Protein AF-A0A421DD77-F1 (afdb_monomer_lite)

Sequence (362 aa):
MPMIPAGIIKQMPHNWQDGGSWVKFNYTTAFLKLYISAPWVRVSDSSGKPLTTGQWELTKEYQSKKNQLVAAKATMEQYLNDLLEQQTEIHAKMVEWRSARRLWESEVAIAQGAQEPDRIREWAAQANLSDEDGGTDTYNHSKTFSPDNSPVYLPPWVGEIPLPLYMPAKIKAIQEAISQISKEIDNQNRASTPVKRPMKLRYADDDDRYISPTIPRPTDRELLMTWILERYNAWSSKAPTRRDDPFQFYNLPENADGFFEKDHWPDRVRGIVGQLRIPHNTNEFPWGIPASALNHALSDCPGYSNNTIYEEEANTLLGNLEDFWFAQKNHDALDWKRLYSWPISADMKKQLRTLMTKLGAT

Secondary structure (DSSP, 8-state):
--EEEEEEES-PPPEEETTTEEE--S-EEEEEEE-SSTT-EEEE-TT--B--TTSEEE-GGGSSHHHHHHHHHHHHHHHHHHHHHHHHHHHHHHHHHHHHHHHHHHHHHHHTT-S-HHHHHHHHHHHHHHHHTT-S-TT---SPPPTT----PPPGGGSS----TTHHHHHHHHHHHHHHHHHHHHHHHHTTS-------PPPP----------PPPPS-HHHHHHHHHHHHHHHBSSPPPTTS-HHHHHT--SSTGGGG-TTS--GGGSS--S-BSS---TTT-TTHHHHHHHHHHHHTSTT--TTTTTSHHHHHHHHHHHHHHHT-S-STT--TT-GGGS---HHHHHHHHHHHHHTT--

Organism: NCBI:txid1245748

Structure (mmCIF, N/CA/C/O backbone):
data_AF-A0A421DD77-F1
#
_entry.id   AF-A0A421DD77-F1
#
loop_
_atom_site.group_PDB
_atom_site.id
_atom_site.type_symbol
_atom_site.label_atom_id
_atom_site.label_alt_id
_atom_site.label_comp_id
_atom_site.label_asym_id
_atom_site.label_entity_id
_atom_site.label_seq_id
_atom_site.pdbx_PDB_ins_code
_atom_site.Cartn_x
_atom_site.Cartn_y
_atom_site.Cartn_z
_atom_site.occupancy
_atom_site.B_iso_or_equiv
_atom_site.auth_seq_id
_atom_site.auth_comp_id
_atom_site.auth_asym_id
_atom_site.auth_atom_id
_atom_site.pdbx_PDB_model_num
ATOM 1 N N . MET A 1 1 ? 8.862 -15.856 0.415 1.00 71.19 1 MET A N 1
ATOM 2 C CA . MET A 1 1 ? 9.261 -14.994 1.544 1.00 71.19 1 MET A CA 1
ATOM 3 C C . MET A 1 1 ? 9.749 -15.891 2.666 1.00 71.19 1 MET A C 1
ATOM 5 O O . MET A 1 1 ? 9.121 -16.930 2.859 1.00 71.19 1 MET A O 1
ATOM 9 N N . PRO A 1 2 ? 10.850 -15.536 3.341 1.00 80.81 2 PRO A N 1
ATOM 10 C CA . PRO A 1 2 ? 11.397 -16.322 4.444 1.00 80.81 2 PRO A CA 1
ATOM 11 C C . PRO A 1 2 ? 10.402 -16.468 5.607 1.00 80.81 2 PRO A C 1
ATOM 13 O O . PRO A 1 2 ? 9.476 -15.666 5.764 1.00 80.81 2 PRO A O 1
ATOM 16 N N . MET A 1 3 ? 10.586 -17.525 6.397 1.00 87.81 3 MET A N 1
ATOM 17 C CA . MET A 1 3 ? 9.805 -17.818 7.600 1.00 87.81 3 MET A CA 1
ATOM 18 C C . MET A 1 3 ? 10.741 -17.874 8.803 1.00 87.81 3 MET A C 1
ATOM 20 O O . MET A 1 3 ? 11.793 -18.504 8.730 1.00 87.81 3 MET A O 1
ATOM 24 N N . ILE A 1 4 ? 10.353 -17.231 9.903 1.00 91.56 4 ILE A N 1
ATOM 25 C CA . ILE A 1 4 ? 11.177 -17.142 11.115 1.00 91.56 4 ILE A CA 1
ATOM 26 C C . ILE A 1 4 ? 10.619 -18.117 12.157 1.00 91.56 4 ILE A C 1
ATOM 28 O O . ILE A 1 4 ? 9.452 -17.972 12.527 1.00 91.56 4 ILE A O 1
ATOM 32 N N . PRO A 1 5 ? 11.391 -19.097 12.654 1.00 92.06 5 PRO A N 1
ATOM 33 C CA . PRO A 1 5 ? 10.983 -19.911 13.796 1.00 92.06 5 PRO A CA 1
ATOM 34 C C . PRO A 1 5 ? 10.754 -19.014 15.016 1.00 92.06 5 PRO A C 1
ATOM 36 O O . PRO A 1 5 ? 11.655 -18.282 15.416 1.00 92.06 5 PRO A O 1
ATOM 39 N N . ALA A 1 6 ? 9.556 -19.042 15.598 1.00 91.38 6 ALA A N 1
ATOM 40 C CA . ALA A 1 6 ? 9.181 -18.042 16.601 1.00 91.38 6 ALA A CA 1
ATOM 41 C C . ALA A 1 6 ? 8.394 -18.585 17.794 1.00 91.38 6 ALA A C 1
ATOM 43 O O . ALA A 1 6 ? 8.123 -17.848 18.744 1.00 91.38 6 ALA A O 1
ATOM 44 N N . GLY A 1 7 ? 8.010 -19.858 17.771 1.00 90.94 7 GLY A N 1
ATOM 45 C CA . GLY A 1 7 ? 7.187 -20.418 18.827 1.00 90.94 7 GLY A CA 1
ATOM 46 C C . GLY A 1 7 ? 6.872 -21.889 18.654 1.00 90.94 7 GLY A C 1
ATOM 47 O O . GLY A 1 7 ? 7.511 -22.596 17.875 1.00 90.94 7 GLY A O 1
ATOM 48 N N . ILE A 1 8 ? 5.844 -22.324 19.370 1.00 90.69 8 ILE A N 1
ATOM 49 C CA . ILE A 1 8 ? 5.326 -23.687 19.359 1.00 90.69 8 ILE A CA 1
ATOM 50 C C . ILE A 1 8 ? 3.831 -23.709 19.031 1.00 90.69 8 ILE A C 1
ATOM 52 O O . ILE A 1 8 ? 3.101 -22.784 19.372 1.00 90.69 8 ILE A O 1
ATOM 56 N N . ILE A 1 9 ? 3.359 -24.783 18.404 1.00 87.88 9 ILE A N 1
ATOM 57 C CA . ILE A 1 9 ? 1.936 -25.081 18.198 1.00 87.88 9 ILE A CA 1
ATOM 58 C C . ILE A 1 9 ? 1.451 -25.960 19.358 1.00 87.88 9 ILE A C 1
ATOM 60 O O . ILE A 1 9 ? 2.037 -27.009 19.620 1.00 87.88 9 ILE A O 1
ATOM 64 N N . LYS A 1 10 ? 0.389 -25.536 20.053 1.00 82.00 10 LYS A N 1
ATOM 65 C CA . LYS A 1 10 ? -0.140 -26.154 21.285 1.00 82.00 10 LYS A CA 1
ATOM 66 C C . LYS A 1 10 ? -1.043 -27.364 21.049 1.00 82.00 10 LYS A C 1
ATOM 68 O O . LYS A 1 10 ? -1.202 -28.191 21.941 1.00 82.00 10 LYS A O 1
ATOM 73 N N . GLN A 1 11 ? -1.695 -27.444 19.890 1.00 70.38 11 GLN A N 1
ATOM 74 C CA . GLN A 1 11 ? -2.687 -28.482 19.600 1.00 70.38 11 GLN A CA 1
ATOM 75 C C . GLN A 1 11 ? -2.438 -29.094 18.227 1.00 70.38 11 GLN A C 1
ATOM 77 O O . GLN A 1 11 ? -2.927 -28.601 17.213 1.00 70.38 11 GLN A O 1
ATOM 82 N N . MET A 1 12 ? -1.672 -30.183 18.212 1.00 69.31 12 MET A N 1
ATOM 83 C CA . MET A 1 12 ? -1.486 -31.000 17.019 1.00 69.31 12 MET A CA 1
ATOM 84 C C . MET A 1 12 ? -2.563 -32.085 16.915 1.00 69.31 12 MET A C 1
ATOM 86 O O . MET A 1 12 ? -2.853 -32.743 17.925 1.00 69.31 12 MET A O 1
ATOM 90 N N . PRO A 1 13 ? -3.148 -32.297 15.720 1.00 66.12 13 PRO A N 1
ATOM 91 C CA . PRO A 1 13 ? -3.963 -33.473 15.462 1.00 66.12 13 PRO A CA 1
ATOM 92 C C . PRO A 1 13 ? -3.110 -34.744 15.575 1.00 66.12 13 PRO A C 1
ATOM 94 O O . PRO A 1 13 ? -1.882 -34.711 15.475 1.00 66.12 13 PRO A O 1
ATOM 97 N N . HIS A 1 14 ? -3.773 -35.874 15.813 1.00 69.12 14 HIS A N 1
ATOM 98 C CA . HIS A 1 14 ? -3.110 -37.172 15.764 1.00 69.12 14 HIS A CA 1
ATOM 99 C C . HIS A 1 14 ? -2.696 -37.439 14.318 1.00 69.12 14 HIS A C 1
ATOM 101 O O . HIS A 1 14 ? -3.506 -37.269 13.409 1.00 69.12 14 HIS A O 1
ATOM 107 N N . ASN A 1 15 ? -1.450 -37.854 14.115 1.00 69.31 15 ASN A N 1
ATOM 108 C CA . ASN A 1 15 ? -0.946 -38.257 12.811 1.00 69.31 15 ASN A CA 1
ATOM 109 C C . ASN A 1 15 ? -0.808 -39.777 12.783 1.00 69.31 15 ASN A C 1
ATOM 111 O O . ASN A 1 15 ? -0.343 -40.385 13.750 1.00 69.31 15 ASN A O 1
ATOM 115 N N . TRP A 1 16 ? -1.239 -40.385 11.683 1.00 66.62 16 TRP A N 1
ATOM 116 C CA . TRP A 1 16 ? -1.066 -41.813 11.458 1.00 66.62 16 TRP A CA 1
ATOM 117 C C . TRP A 1 16 ? 0.377 -42.069 11.030 1.00 66.62 16 TRP A C 1
ATOM 119 O O . TRP A 1 16 ? 0.856 -41.446 10.084 1.00 66.62 16 TRP A O 1
ATOM 129 N N . GLN A 1 17 ? 1.078 -42.945 11.744 1.00 76.94 17 GLN A N 1
ATOM 130 C CA . GLN A 1 17 ? 2.420 -43.376 11.370 1.00 76.94 17 GLN A CA 1
ATOM 131 C C . GLN A 1 17 ? 2.338 -44.738 10.669 1.00 76.94 17 GLN A C 1
ATOM 133 O O . GLN A 1 17 ? 1.535 -45.585 11.063 1.00 76.94 17 GLN A O 1
ATOM 138 N N . ASP A 1 18 ? 3.217 -44.986 9.692 1.00 65.81 18 ASP A N 1
ATOM 139 C CA . ASP A 1 18 ? 3.276 -46.230 8.893 1.00 65.81 18 ASP A CA 1
ATOM 140 C C . ASP A 1 18 ? 3.499 -47.527 9.711 1.00 65.81 18 ASP A C 1
ATOM 142 O O . ASP A 1 18 ? 3.498 -48.623 9.161 1.00 65.81 18 ASP A O 1
ATOM 146 N N . GLY A 1 19 ? 3.634 -47.431 11.038 1.00 72.31 19 GLY A N 1
ATOM 147 C CA . GLY A 1 19 ? 3.648 -48.556 11.978 1.00 72.31 19 GLY A CA 1
ATOM 148 C C . GLY A 1 19 ? 2.283 -48.936 12.571 1.00 72.31 19 GLY A C 1
ATOM 149 O O . GLY A 1 19 ? 2.239 -49.755 13.485 1.00 72.31 19 GLY A O 1
ATOM 150 N N . GLY A 1 20 ? 1.176 -48.343 12.107 1.00 77.69 20 GLY A N 1
ATOM 151 C CA . GLY A 1 20 ? -0.179 -48.687 12.560 1.00 77.69 20 GLY A CA 1
ATOM 152 C C . GLY A 1 20 ? -0.609 -48.032 13.878 1.00 77.69 20 GLY A C 1
ATOM 153 O O . GLY A 1 20 ? -1.536 -48.510 14.532 1.00 77.69 20 GLY A O 1
ATOM 154 N N . SER A 1 21 ? 0.061 -46.955 14.288 1.00 75.00 21 SER A N 1
ATOM 155 C CA . SER A 1 21 ? -0.246 -46.217 15.513 1.00 75.00 21 SER A CA 1
ATOM 156 C C . SER A 1 21 ? -0.533 -44.743 15.229 1.00 75.00 21 SER A C 1
ATOM 158 O O . SER A 1 21 ? 0.030 -44.122 14.323 1.00 75.00 21 SER A O 1
ATOM 160 N N . TRP A 1 22 ? -1.432 -44.170 16.031 1.00 70.31 22 TRP A N 1
ATOM 161 C CA . TRP A 1 22 ? -1.660 -42.731 16.068 1.00 70.31 22 TRP A CA 1
ATOM 162 C C . TRP A 1 22 ? -0.627 -42.086 16.987 1.00 70.31 22 TRP A C 1
ATOM 164 O O . TRP A 1 22 ? -0.623 -42.335 18.193 1.00 70.31 22 TRP A O 1
ATOM 174 N N . VAL A 1 23 ? 0.222 -41.227 16.430 1.00 70.44 23 VAL A N 1
ATOM 175 C CA . VAL A 1 23 ? 1.203 -40.455 17.194 1.00 70.44 23 VAL A CA 1
ATOM 176 C C . VAL A 1 23 ? 0.727 -39.015 17.303 1.00 70.44 23 VAL A C 1
ATOM 178 O O . VAL A 1 23 ? 0.344 -38.383 16.317 1.00 70.44 23 VAL A O 1
ATOM 181 N N . LYS A 1 24 ? 0.757 -38.475 18.522 1.00 68.50 24 LYS A N 1
ATOM 182 C CA . LYS A 1 24 ? 0.502 -37.061 18.784 1.00 68.50 24 LYS A CA 1
ATOM 183 C C . LYS A 1 24 ? 1.822 -36.383 19.121 1.00 68.50 24 LYS A C 1
ATOM 185 O O . LYS A 1 24 ? 2.423 -36.674 20.152 1.00 68.50 24 LYS A O 1
ATOM 190 N N . PHE A 1 25 ? 2.272 -35.471 18.266 1.00 68.31 25 PHE A N 1
ATOM 191 C CA . PHE A 1 25 ? 3.390 -34.601 18.616 1.00 68.31 25 PHE A CA 1
ATOM 192 C C . PHE A 1 25 ? 2.941 -33.649 19.723 1.00 68.31 25 PHE A C 1
ATOM 194 O O . PHE A 1 25 ? 1.913 -32.987 19.586 1.00 68.31 25 PHE A O 1
ATOM 201 N N . ASN A 1 26 ? 3.703 -33.581 20.817 1.00 64.31 26 ASN A N 1
ATOM 202 C CA . ASN A 1 26 ? 3.377 -32.671 21.915 1.00 64.31 26 ASN A CA 1
ATOM 203 C C . ASN A 1 26 ? 3.425 -31.211 21.448 1.00 64.31 26 ASN A C 1
ATOM 205 O O . ASN A 1 26 ? 2.546 -30.438 21.812 1.00 64.31 26 ASN A O 1
ATOM 209 N N . TYR A 1 27 ? 4.400 -30.866 20.598 1.00 75.00 27 TYR A N 1
ATOM 210 C CA . TYR A 1 27 ? 4.582 -29.530 20.034 1.00 75.00 27 TYR A CA 1
ATOM 211 C C . TYR A 1 27 ? 5.245 -29.620 18.650 1.00 75.00 27 TYR A C 1
ATOM 213 O O . TYR A 1 27 ? 6.022 -30.538 18.393 1.00 75.00 27 TYR A O 1
ATOM 221 N N . THR A 1 28 ? 4.984 -28.648 17.775 1.00 85.25 28 THR A N 1
ATOM 222 C CA . THR A 1 28 ? 5.837 -28.360 16.603 1.00 85.25 28 THR A CA 1
ATOM 223 C C . THR A 1 28 ? 6.181 -26.879 16.565 1.00 85.25 28 THR A C 1
ATOM 225 O O . THR A 1 28 ? 5.542 -26.091 17.258 1.00 85.25 28 THR A O 1
ATOM 228 N N . THR A 1 29 ? 7.131 -26.492 15.722 1.00 87.75 29 THR A N 1
ATOM 229 C CA . THR A 1 29 ? 7.526 -25.098 15.517 1.00 87.75 29 THR A CA 1
ATOM 230 C C . THR A 1 29 ? 6.417 -24.265 14.864 1.00 87.75 29 THR A C 1
ATOM 232 O O . THR A 1 29 ? 5.927 -24.588 13.782 1.00 87.75 29 THR A O 1
ATOM 235 N N . ALA A 1 30 ? 6.055 -23.153 15.500 1.00 90.62 30 ALA A N 1
ATOM 236 C CA . ALA A 1 30 ? 5.288 -22.078 14.881 1.00 90.62 30 ALA A CA 1
ATOM 237 C C . ALA A 1 30 ? 6.248 -21.063 14.243 1.00 90.62 30 ALA A C 1
ATOM 239 O O . ALA A 1 30 ? 7.286 -20.721 14.819 1.00 90.62 30 ALA A O 1
ATOM 240 N N . PHE A 1 31 ? 5.884 -20.560 13.068 1.00 93.31 31 PHE A N 1
ATOM 241 C CA . PHE A 1 31 ? 6.703 -19.645 12.283 1.00 93.31 31 PHE A CA 1
ATOM 242 C C . PHE A 1 31 ? 6.029 -18.284 12.133 1.00 93.31 31 PHE A C 1
ATOM 244 O O . PHE A 1 31 ? 4.810 -18.197 12.018 1.00 93.31 31 PHE A O 1
ATOM 251 N N . LEU A 1 32 ? 6.817 -17.215 12.064 1.00 92.81 32 LEU A N 1
ATOM 252 C CA . LEU A 1 32 ? 6.378 -15.926 11.539 1.00 92.81 32 LEU A CA 1
ATOM 253 C C . LEU A 1 32 ? 6.574 -15.934 10.026 1.00 92.81 32 LEU A C 1
ATOM 255 O O . LEU A 1 32 ? 7.702 -15.906 9.531 1.00 92.81 32 LEU A O 1
ATOM 259 N N . LYS A 1 33 ? 5.467 -15.966 9.291 1.00 91.69 33 LYS A N 1
ATOM 260 C CA . LYS A 1 33 ? 5.458 -15.824 7.839 1.00 91.69 33 LYS A CA 1
ATOM 261 C C . LYS A 1 33 ? 5.365 -14.356 7.458 1.00 91.69 33 LYS A C 1
ATOM 263 O O . LYS A 1 33 ? 4.481 -13.639 7.932 1.00 91.69 33 LYS A O 1
ATOM 268 N N . LEU A 1 34 ? 6.278 -13.945 6.585 1.00 91.31 34 LEU A N 1
ATOM 269 C CA . LEU A 1 34 ? 6.461 -12.563 6.158 1.00 91.31 34 LEU A CA 1
ATOM 270 C C . LEU A 1 34 ? 5.665 -12.252 4.886 1.00 91.31 34 LEU A C 1
ATOM 272 O O . LEU A 1 34 ? 5.622 -13.060 3.954 1.00 91.31 34 LEU A O 1
ATOM 276 N N . TYR A 1 35 ? 5.071 -11.062 4.840 1.00 87.44 35 TYR A N 1
ATOM 277 C CA . TYR A 1 35 ? 4.262 -10.553 3.731 1.00 87.44 35 TYR A CA 1
ATOM 278 C C . TYR A 1 35 ? 4.714 -9.148 3.336 1.00 87.44 35 TYR A C 1
ATOM 280 O O . TYR A 1 35 ? 5.123 -8.360 4.180 1.00 87.44 35 TYR A O 1
ATOM 288 N N . ILE A 1 36 ? 4.609 -8.827 2.046 1.00 83.94 36 ILE A N 1
ATOM 289 C CA . ILE A 1 36 ? 4.985 -7.511 1.499 1.00 83.94 36 ILE A CA 1
ATOM 290 C C . ILE A 1 36 ? 3.957 -6.433 1.893 1.00 83.94 36 ILE A C 1
ATOM 292 O O . ILE A 1 36 ? 4.292 -5.261 2.018 1.00 83.94 36 ILE A O 1
ATOM 296 N N . SER A 1 37 ? 2.711 -6.830 2.153 1.00 83.69 37 SER A N 1
ATOM 297 C CA . SER A 1 37 ? 1.637 -5.954 2.621 1.00 83.69 37 SER A CA 1
ATOM 298 C C . SER A 1 37 ? 1.289 -6.217 4.087 1.00 83.69 37 SER A C 1
ATOM 300 O O . SER A 1 37 ? 1.571 -7.292 4.629 1.00 83.69 37 SER A O 1
ATOM 302 N N . ALA A 1 38 ? 0.607 -5.255 4.717 1.00 78.75 38 ALA A N 1
ATOM 303 C CA . ALA A 1 38 ? -0.003 -5.439 6.032 1.00 78.75 38 ALA A CA 1
ATOM 304 C C . ALA A 1 38 ? -0.843 -6.740 6.066 1.00 78.75 38 ALA A C 1
ATOM 306 O O . ALA A 1 38 ? -1.504 -7.059 5.073 1.00 78.75 38 ALA A O 1
ATOM 307 N N . PRO A 1 39 ? -0.796 -7.529 7.159 1.00 84.44 39 PRO A N 1
ATOM 308 C CA . PRO A 1 39 ? -0.200 -7.231 8.471 1.00 84.44 39 PRO A CA 1
ATOM 309 C C . PRO A 1 39 ? 1.319 -7.496 8.590 1.00 84.44 39 PRO A C 1
ATOM 311 O O . PRO A 1 39 ? 1.826 -7.548 9.719 1.00 84.44 39 PRO A O 1
ATOM 314 N N . TRP A 1 40 ? 2.022 -7.691 7.460 1.00 87.19 40 TRP A N 1
ATOM 315 C CA . TRP A 1 40 ? 3.460 -7.987 7.257 1.00 87.19 40 TRP A CA 1
ATOM 316 C C . TRP A 1 40 ? 3.988 -9.267 7.896 1.00 87.19 40 TRP A C 1
ATOM 318 O O . TRP A 1 40 ? 4.949 -9.857 7.412 1.00 87.19 40 TRP A O 1
ATOM 328 N N . VAL A 1 41 ? 3.345 -9.721 8.965 1.00 91.19 41 VAL A N 1
ATOM 329 C CA . VAL A 1 41 ? 3.704 -10.901 9.733 1.00 91.19 41 VAL A CA 1
ATOM 330 C C . VAL A 1 41 ? 2.435 -11.614 10.158 1.00 91.19 41 VAL A C 1
ATOM 332 O O . VAL A 1 41 ? 1.522 -10.989 10.709 1.00 91.19 41 VAL A O 1
ATOM 335 N N . ARG A 1 42 ? 2.394 -12.928 9.951 1.00 91.12 42 ARG A N 1
ATOM 336 C CA . ARG A 1 42 ? 1.347 -13.803 10.485 1.00 91.12 42 ARG A CA 1
ATOM 337 C C . ARG A 1 42 ? 1.971 -15.080 11.032 1.00 91.12 42 ARG A C 1
ATOM 339 O O . ARG A 1 42 ? 2.897 -15.608 10.423 1.00 91.12 42 ARG A O 1
ATOM 346 N N . VAL A 1 43 ? 1.453 -15.581 12.151 1.00 91.06 43 VAL A N 1
ATOM 347 C CA . VAL A 1 43 ? 1.889 -16.871 12.698 1.00 91.06 43 VAL A CA 1
ATOM 348 C C . VAL A 1 43 ? 1.311 -18.002 11.844 1.00 91.06 43 VAL A C 1
ATOM 350 O O . VAL A 1 43 ? 0.112 -18.015 11.550 1.00 91.06 43 VAL A O 1
ATOM 353 N N . SER A 1 44 ? 2.159 -18.931 11.418 1.00 91.06 44 SER A N 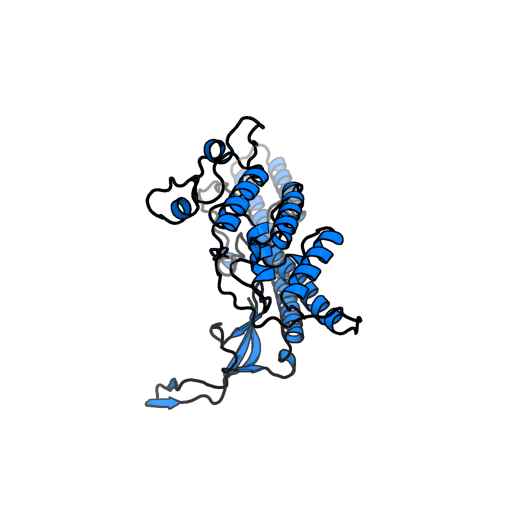1
ATOM 354 C CA . SER A 1 44 ? 1.798 -20.066 10.572 1.00 91.06 44 SER A CA 1
ATOM 355 C C . SER A 1 44 ? 2.507 -21.349 10.992 1.00 91.06 44 SER A C 1
ATOM 357 O O . SER A 1 44 ? 3.478 -21.324 11.748 1.00 91.06 44 SER A O 1
ATOM 359 N N . ASP A 1 45 ? 2.036 -22.477 10.471 1.00 88.25 45 ASP A N 1
ATOM 360 C CA . ASP A 1 45 ? 2.774 -23.740 10.521 1.00 88.25 45 ASP A CA 1
ATOM 361 C C . ASP A 1 45 ? 3.902 -23.793 9.469 1.00 88.25 45 ASP A C 1
ATOM 363 O O . ASP A 1 45 ? 4.141 -22.828 8.733 1.00 88.25 45 ASP A O 1
ATOM 367 N N . SER A 1 46 ? 4.593 -24.934 9.395 1.00 85.94 46 SER A N 1
ATOM 368 C CA . SER A 1 46 ? 5.666 -25.200 8.427 1.00 85.94 46 SER A CA 1
ATOM 369 C C . SER A 1 46 ? 5.201 -25.219 6.967 1.00 85.94 46 SER A C 1
ATOM 371 O O . SER A 1 46 ? 6.013 -24.991 6.073 1.00 85.94 46 SER A O 1
ATOM 373 N N . SER A 1 47 ? 3.908 -25.443 6.707 1.00 82.94 47 SER A N 1
ATOM 374 C CA . SER A 1 47 ? 3.316 -25.344 5.365 1.00 82.94 47 SER A CA 1
ATOM 375 C C . SER A 1 47 ? 2.985 -23.897 4.975 1.00 82.94 47 SER A C 1
ATOM 377 O O . SER A 1 47 ? 2.636 -23.601 3.831 1.00 82.94 47 SER A O 1
ATOM 379 N N . GLY A 1 48 ? 3.098 -22.964 5.925 1.00 80.69 48 GLY A N 1
ATOM 380 C CA . GLY A 1 48 ? 2.740 -21.566 5.746 1.00 80.69 48 GLY A CA 1
ATOM 381 C C . GLY A 1 48 ? 1.237 -21.300 5.861 1.00 80.69 48 GLY A C 1
ATOM 382 O O . GLY A 1 48 ? 0.796 -20.218 5.446 1.00 80.69 48 GLY A O 1
ATOM 383 N N . LYS A 1 49 ? 0.461 -22.247 6.410 1.00 85.31 49 LYS A N 1
ATOM 384 C CA . LYS A 1 49 ? -0.964 -22.078 6.712 1.00 85.31 49 LYS A CA 1
ATOM 385 C C . LYS A 1 49 ? -1.123 -21.275 8.009 1.00 85.31 49 LYS A C 1
ATOM 387 O O . LYS A 1 49 ? -0.438 -21.564 8.990 1.00 85.31 49 LYS A O 1
ATOM 392 N N . PRO A 1 50 ? -1.989 -20.247 8.035 1.00 87.38 50 PRO A N 1
ATOM 393 C CA . PRO A 1 50 ? -2.140 -19.393 9.206 1.00 87.38 50 PRO A CA 1
ATOM 394 C C . PRO A 1 50 ? -2.748 -20.151 10.390 1.00 87.38 50 PRO A C 1
ATOM 396 O O . PRO A 1 50 ? -3.667 -20.949 10.210 1.00 87.38 50 PRO A O 1
ATOM 399 N N . LEU A 1 51 ? -2.256 -19.857 11.594 1.00 85.38 51 LEU A N 1
ATOM 400 C CA . LEU A 1 51 ? -2.736 -20.450 12.842 1.00 85.38 51 LEU A CA 1
ATOM 401 C C . LEU A 1 51 ? -3.582 -19.447 13.636 1.00 85.38 51 LEU A C 1
ATOM 403 O O . LEU A 1 51 ? -3.268 -18.256 13.682 1.00 85.38 51 LEU A O 1
ATOM 407 N N . THR A 1 52 ? -4.636 -19.925 14.297 1.00 85.19 52 THR A N 1
ATOM 408 C CA . THR A 1 52 ? -5.506 -19.083 15.138 1.00 85.19 52 THR A CA 1
ATOM 409 C C . THR A 1 52 ? -4.895 -18.845 16.523 1.00 85.19 52 THR A C 1
ATOM 411 O O . THR A 1 52 ? -4.058 -19.617 16.985 1.00 85.19 52 THR A O 1
ATOM 414 N N . THR A 1 53 ? -5.305 -17.775 17.210 1.00 77.69 53 THR A N 1
ATOM 415 C CA . THR A 1 53 ? -4.669 -17.236 18.435 1.00 77.69 53 THR A CA 1
ATOM 416 C C . THR A 1 53 ? -4.604 -18.216 19.623 1.00 77.69 53 THR A C 1
ATOM 418 O O . THR A 1 53 ? -3.823 -18.008 20.544 1.00 77.69 53 THR A O 1
ATOM 421 N N . GLY A 1 54 ? -5.376 -19.309 19.608 1.00 80.69 54 GLY A N 1
ATOM 422 C CA . GLY A 1 54 ? -5.321 -20.372 20.624 1.00 80.69 54 GLY A CA 1
ATOM 423 C C . GLY A 1 54 ? -4.421 -21.564 20.270 1.00 80.69 54 GLY A C 1
ATOM 424 O O . GLY A 1 54 ? -4.175 -22.424 21.114 1.00 80.69 54 GLY A O 1
ATOM 425 N N . GLN A 1 55 ? -3.934 -21.641 19.030 1.00 83.31 55 GLN A N 1
ATOM 426 C CA . GLN A 1 55 ? -3.199 -22.799 18.519 1.00 83.31 55 GLN A CA 1
ATOM 427 C C . GLN A 1 55 ? -1.691 -22.707 18.740 1.00 83.31 55 GLN A C 1
ATOM 429 O O . GLN A 1 55 ? -1.007 -23.703 18.526 1.00 83.31 55 GLN A O 1
ATOM 434 N N . TRP A 1 56 ? -1.155 -21.564 19.169 1.00 89.38 56 TRP A N 1
ATOM 435 C CA . TRP A 1 56 ? 0.288 -21.341 19.257 1.00 89.38 56 TRP A CA 1
ATOM 436 C C . TRP A 1 56 ? 0.713 -20.560 20.502 1.00 89.38 56 TRP A C 1
ATOM 438 O O . TRP A 1 56 ? -0.087 -19.904 21.166 1.00 89.38 56 TRP A O 1
ATOM 448 N N . GLU A 1 57 ? 2.000 -20.647 20.824 1.00 89.50 57 GLU A N 1
ATOM 449 C CA . GLU A 1 57 ? 2.693 -19.803 21.794 1.00 89.50 57 GLU A CA 1
ATOM 450 C C . GLU A 1 57 ? 3.979 -19.283 21.176 1.00 89.50 57 GLU A C 1
ATOM 452 O O . GLU A 1 57 ? 4.775 -20.075 20.679 1.00 89.50 57 GLU A O 1
ATOM 457 N N . LEU A 1 58 ? 4.200 -17.973 21.219 1.00 90.75 58 LEU A N 1
ATOM 458 C CA . LEU A 1 58 ? 5.464 -17.390 20.780 1.00 90.75 58 LEU A CA 1
ATOM 459 C C . LEU A 1 58 ? 6.458 -17.328 21.938 1.00 90.75 58 LEU A C 1
ATOM 461 O O . LEU A 1 58 ? 6.080 -17.108 23.095 1.00 90.75 58 LEU A O 1
ATOM 465 N N . THR A 1 59 ? 7.741 -17.477 21.614 1.00 90.44 59 THR A N 1
ATOM 466 C CA . THR A 1 59 ? 8.822 -17.226 22.571 1.00 90.44 59 THR A CA 1
ATOM 467 C C . THR A 1 59 ? 8.791 -15.761 23.010 1.00 90.44 59 THR A C 1
ATOM 469 O O . THR A 1 59 ? 8.268 -14.895 22.305 1.00 90.44 59 THR A O 1
ATOM 472 N N . LYS A 1 60 ? 9.357 -15.461 24.187 1.00 87.94 60 LYS A N 1
ATOM 473 C CA . LYS A 1 60 ? 9.342 -14.112 24.790 1.00 87.94 60 LYS A CA 1
ATOM 474 C C . LYS A 1 60 ? 9.801 -13.014 23.827 1.00 87.94 60 LYS A C 1
ATOM 476 O O . LYS A 1 60 ? 9.267 -11.910 23.847 1.00 87.94 60 LYS A O 1
ATOM 481 N N . GLU A 1 61 ? 10.752 -13.344 22.962 1.00 89.19 61 GLU A N 1
ATOM 482 C CA . GLU A 1 61 ? 11.289 -12.451 21.941 1.00 89.19 61 GLU A CA 1
ATOM 483 C C . GLU A 1 61 ? 10.212 -11.988 20.958 1.00 89.19 61 GLU A C 1
ATOM 485 O O . GLU A 1 61 ? 10.182 -10.810 20.633 1.00 89.19 61 GLU A O 1
ATOM 490 N N . TYR A 1 62 ? 9.265 -12.846 20.571 1.00 91.38 62 TYR A N 1
ATOM 491 C CA . TYR A 1 62 ? 8.239 -12.547 19.563 1.00 91.38 62 TYR A CA 1
ATOM 492 C C . TYR A 1 62 ? 6.836 -12.322 20.142 1.00 91.38 62 TYR A C 1
ATOM 494 O O . TYR A 1 62 ? 5.876 -12.168 19.388 1.00 91.38 62 TYR A O 1
ATOM 502 N N . GLN A 1 63 ? 6.677 -12.282 21.467 1.00 86.69 63 GLN A N 1
ATOM 503 C CA . GLN A 1 63 ? 5.363 -12.087 22.096 1.00 86.69 63 GLN A CA 1
ATOM 504 C C . GLN A 1 63 ? 4.737 -10.726 21.770 1.00 86.69 63 GLN A C 1
ATOM 506 O O . GLN A 1 63 ? 3.520 -10.629 21.622 1.00 86.69 63 GLN A O 1
ATOM 511 N N . SER A 1 64 ? 5.549 -9.674 21.634 1.00 88.38 64 SER A N 1
ATOM 512 C CA . SER A 1 64 ? 5.045 -8.348 21.274 1.00 88.38 64 SER A CA 1
ATOM 513 C C . SER A 1 64 ? 4.968 -8.167 19.757 1.00 88.38 64 SER A C 1
ATOM 515 O O . SER A 1 64 ? 5.874 -8.564 19.019 1.00 88.38 64 SER A O 1
ATOM 517 N N . LYS A 1 65 ? 3.918 -7.483 19.282 1.00 88.31 65 LYS A N 1
ATOM 518 C CA . LYS A 1 65 ? 3.787 -7.122 17.861 1.00 88.31 65 LYS A CA 1
ATOM 519 C C . LYS A 1 65 ? 4.982 -6.293 17.379 1.00 88.31 65 LYS A C 1
ATOM 521 O O . LYS A 1 65 ? 5.452 -6.506 16.266 1.00 88.31 65 LYS A O 1
ATOM 526 N N . LYS A 1 66 ? 5.517 -5.414 18.234 1.00 89.44 66 LYS A N 1
ATOM 527 C CA . LYS A 1 66 ? 6.733 -4.640 17.959 1.00 89.44 66 LYS A CA 1
ATOM 528 C C . LYS A 1 66 ? 7.905 -5.547 17.609 1.00 89.44 66 LYS A C 1
ATOM 530 O O . LYS A 1 66 ? 8.527 -5.360 16.571 1.00 89.44 66 LYS A O 1
ATOM 535 N N . ASN A 1 67 ? 8.196 -6.537 18.448 1.00 90.75 67 ASN A N 1
ATOM 536 C CA . ASN A 1 67 ? 9.342 -7.408 18.214 1.00 90.75 67 ASN A CA 1
ATOM 537 C C . ASN A 1 67 ? 9.138 -8.303 16.986 1.00 90.75 67 ASN A C 1
ATOM 539 O O . ASN A 1 67 ? 10.091 -8.546 16.254 1.00 90.75 67 ASN A O 1
ATOM 543 N N . GLN A 1 68 ? 7.899 -8.726 16.708 1.00 92.06 68 GLN A N 1
ATOM 544 C CA . GLN A 1 68 ? 7.574 -9.416 15.455 1.00 92.06 68 GLN A CA 1
ATOM 545 C C . GLN A 1 68 ? 7.885 -8.539 14.235 1.00 92.06 68 GLN A C 1
ATOM 547 O O . GLN A 1 68 ? 8.454 -9.030 13.267 1.00 92.06 68 GLN A O 1
ATOM 552 N N . LEU A 1 69 ? 7.540 -7.247 14.281 1.00 92.44 69 LEU A N 1
ATOM 553 C CA . LEU A 1 69 ? 7.833 -6.295 13.205 1.00 92.44 69 LEU A CA 1
ATOM 554 C C . LEU A 1 69 ? 9.334 -5.999 13.079 1.00 92.44 69 LEU A C 1
ATOM 556 O O . LEU A 1 69 ? 9.835 -5.904 11.964 1.00 92.44 69 LEU A O 1
ATOM 560 N N . VAL A 1 70 ? 10.059 -5.891 14.196 1.00 93.12 70 VAL A N 1
ATOM 561 C CA . VAL A 1 70 ? 11.523 -5.714 14.198 1.00 93.12 70 VAL A CA 1
ATOM 562 C C . VAL A 1 70 ? 12.211 -6.916 13.551 1.00 93.12 70 VAL A C 1
ATOM 564 O O . VAL A 1 70 ? 13.044 -6.736 12.666 1.00 93.12 70 VAL A O 1
ATOM 567 N N . ALA A 1 71 ? 11.822 -8.133 13.934 1.00 92.44 71 ALA A N 1
ATOM 568 C CA . ALA A 1 71 ? 12.346 -9.353 13.332 1.00 92.44 71 ALA A CA 1
ATOM 569 C C . ALA A 1 71 ? 11.995 -9.443 11.841 1.00 92.44 71 ALA A C 1
ATOM 571 O O . ALA A 1 71 ? 12.855 -9.728 11.014 1.00 92.44 71 ALA A O 1
ATOM 572 N N . ALA A 1 72 ? 10.752 -9.116 11.485 1.00 92.06 72 ALA A N 1
ATOM 573 C CA . ALA A 1 72 ? 10.304 -9.085 10.100 1.00 92.06 72 ALA A CA 1
ATOM 574 C C . ALA A 1 72 ? 11.097 -8.111 9.236 1.00 92.06 72 ALA A C 1
ATOM 576 O O . ALA A 1 72 ? 11.495 -8.471 8.130 1.00 92.06 72 ALA A O 1
ATOM 577 N N . LYS A 1 73 ? 11.357 -6.906 9.750 1.00 93.69 73 LYS A N 1
ATOM 578 C CA . LYS A 1 73 ? 12.195 -5.913 9.085 1.00 93.69 73 LYS A CA 1
ATOM 579 C C . LYS A 1 73 ? 13.595 -6.467 8.831 1.00 93.69 73 LYS A C 1
ATOM 581 O O . LYS A 1 73 ? 14.014 -6.484 7.681 1.00 93.69 73 LYS A O 1
ATOM 586 N N . ALA A 1 74 ? 14.265 -6.973 9.867 1.00 94.19 74 ALA A N 1
ATOM 587 C CA . ALA A 1 74 ? 15.625 -7.497 9.748 1.00 94.19 74 ALA A CA 1
ATOM 588 C C . ALA A 1 74 ? 15.714 -8.642 8.723 1.00 94.19 74 ALA A C 1
ATOM 590 O O . ALA A 1 74 ? 16.603 -8.665 7.876 1.00 94.19 74 ALA A O 1
ATOM 591 N N . THR A 1 75 ? 14.752 -9.569 8.740 1.00 93.06 75 THR A N 1
ATOM 592 C CA . THR A 1 75 ? 14.718 -10.673 7.773 1.00 93.06 75 THR A CA 1
ATOM 593 C C . THR A 1 75 ? 14.388 -10.200 6.352 1.00 93.06 75 THR A C 1
ATOM 595 O O . THR A 1 75 ? 14.934 -10.738 5.393 1.00 93.06 75 THR A O 1
ATOM 598 N N . MET A 1 76 ? 13.518 -9.197 6.180 1.00 92.19 76 MET A N 1
ATOM 599 C CA . MET A 1 76 ? 13.256 -8.608 4.859 1.00 92.19 76 MET A CA 1
ATOM 600 C C . MET A 1 76 ? 14.459 -7.830 4.319 1.00 92.19 76 MET A C 1
ATOM 602 O O . MET A 1 76 ? 14.702 -7.886 3.119 1.00 92.19 76 MET A O 1
ATOM 606 N N . GLU A 1 77 ? 15.210 -7.137 5.177 1.00 94.00 77 GLU A N 1
ATOM 607 C CA . GLU A 1 77 ? 16.456 -6.450 4.814 1.00 94.00 77 GLU A CA 1
ATOM 608 C C . GLU A 1 77 ? 17.524 -7.449 4.363 1.00 94.00 77 GLU A C 1
ATOM 610 O O . GLU A 1 77 ? 18.132 -7.260 3.313 1.00 94.00 77 GLU A O 1
ATOM 615 N N . GLN A 1 78 ? 17.695 -8.554 5.094 1.00 92.62 78 GLN A N 1
ATOM 616 C CA . GLN A 1 78 ? 18.590 -9.631 4.675 1.00 92.62 78 GLN A CA 1
ATOM 617 C C . GLN A 1 78 ? 18.158 -10.222 3.329 1.00 92.62 78 GLN A C 1
ATOM 619 O O . GLN A 1 78 ? 18.959 -10.297 2.406 1.00 92.62 78 GLN A O 1
ATOM 624 N N . TYR A 1 79 ? 16.873 -10.553 3.180 1.00 90.25 79 TYR A N 1
ATOM 625 C CA . TYR A 1 79 ? 16.353 -11.093 1.926 1.00 90.25 79 TYR A CA 1
ATOM 626 C C . TYR A 1 79 ? 16.521 -10.122 0.749 1.00 90.25 79 TYR A C 1
ATOM 628 O O . TYR A 1 79 ? 16.767 -10.547 -0.375 1.00 90.25 79 TYR A O 1
ATOM 636 N N . LEU A 1 80 ? 16.386 -8.816 0.989 1.00 90.94 80 LEU A N 1
ATOM 637 C CA . LEU A 1 80 ? 16.645 -7.791 -0.017 1.00 90.94 80 LEU A CA 1
ATOM 638 C C . LEU A 1 80 ? 18.120 -7.780 -0.436 1.00 90.94 80 LEU A C 1
ATOM 640 O O . LEU A 1 80 ? 18.393 -7.708 -1.631 1.00 90.94 80 LEU A O 1
ATOM 644 N N . ASN A 1 81 ? 19.047 -7.875 0.517 1.00 91.00 81 ASN A N 1
ATOM 645 C CA . ASN A 1 81 ? 20.479 -7.926 0.227 1.00 91.00 81 ASN A CA 1
ATOM 646 C C . ASN A 1 81 ? 20.840 -9.170 -0.594 1.00 91.00 81 ASN A C 1
ATOM 648 O O . ASN A 1 81 ? 21.483 -9.026 -1.630 1.00 91.00 81 ASN A O 1
ATOM 652 N N . ASP A 1 82 ? 20.343 -10.348 -0.203 1.00 87.38 82 ASP A N 1
ATOM 653 C CA . ASP A 1 82 ? 20.566 -11.599 -0.941 1.00 87.38 82 ASP A CA 1
ATOM 654 C C . ASP A 1 82 ? 20.065 -11.482 -2.394 1.00 87.38 82 ASP A C 1
ATOM 656 O O . ASP A 1 82 ? 20.712 -11.930 -3.339 1.00 87.38 82 ASP A O 1
ATOM 660 N N . LEU A 1 83 ? 18.906 -10.841 -2.599 1.00 85.50 83 LEU A N 1
ATOM 661 C CA . LEU A 1 83 ? 18.355 -10.606 -3.936 1.00 85.50 83 LEU A CA 1
ATOM 662 C C . LEU A 1 83 ? 19.198 -9.630 -4.770 1.00 85.50 83 LEU A C 1
ATOM 664 O O . LEU A 1 83 ? 19.305 -9.814 -5.982 1.00 85.50 83 LEU A O 1
ATOM 668 N N . LEU A 1 84 ? 19.765 -8.591 -4.151 1.00 87.00 84 LEU A N 1
ATOM 669 C CA . LEU A 1 84 ? 20.636 -7.626 -4.829 1.00 87.00 84 LEU A CA 1
ATOM 670 C C . LEU A 1 84 ? 21.990 -8.248 -5.199 1.00 87.00 84 LEU A C 1
ATOM 672 O O . LEU A 1 84 ? 22.512 -7.981 -6.282 1.00 87.00 84 LEU A O 1
ATOM 676 N N . GLU A 1 85 ? 22.533 -9.109 -4.339 1.00 86.69 85 GLU A N 1
ATOM 677 C CA . GLU A 1 85 ? 23.743 -9.881 -4.627 1.00 86.69 85 GLU A CA 1
ATOM 678 C C . GLU A 1 85 ? 23.514 -10.823 -5.814 1.00 86.69 85 GLU A C 1
ATOM 680 O O . GLU A 1 85 ? 24.250 -10.761 -6.798 1.00 86.69 85 GLU A O 1
ATOM 685 N N . GLN A 1 86 ? 22.417 -11.590 -5.797 1.00 81.50 86 GLN A N 1
ATOM 686 C CA . GLN A 1 86 ? 22.026 -12.447 -6.923 1.00 81.50 86 GLN A CA 1
ATOM 687 C C . GLN A 1 86 ? 21.813 -11.651 -8.216 1.00 81.50 86 GLN A C 1
ATOM 689 O O . GLN A 1 86 ? 22.215 -12.093 -9.290 1.00 81.50 86 GLN A O 1
ATOM 694 N N . GLN A 1 87 ? 21.196 -10.466 -8.141 1.00 82.06 87 GLN A N 1
ATOM 695 C CA . GLN A 1 87 ? 21.021 -9.601 -9.309 1.00 82.06 87 GLN A CA 1
ATOM 696 C C . GLN A 1 87 ? 22.369 -9.148 -9.884 1.00 82.06 87 GLN A C 1
ATOM 698 O O . GLN A 1 87 ? 22.538 -9.139 -11.103 1.00 82.06 87 GLN A O 1
ATOM 703 N N . THR A 1 88 ? 23.318 -8.787 -9.021 1.00 83.00 88 THR A N 1
ATOM 704 C CA . THR A 1 88 ? 24.668 -8.373 -9.425 1.00 83.00 88 THR A CA 1
ATOM 705 C C . THR A 1 88 ? 25.420 -9.531 -10.075 1.00 83.00 88 THR A C 1
ATOM 707 O O . THR A 1 88 ? 26.030 -9.359 -11.130 1.00 83.00 88 THR A O 1
ATOM 710 N N . GLU A 1 89 ? 25.322 -10.728 -9.493 1.00 81.62 89 GLU A N 1
ATOM 711 C CA . GLU A 1 89 ? 25.943 -11.933 -10.036 1.00 81.62 89 GLU A CA 1
ATOM 712 C C . GLU A 1 89 ? 25.384 -12.270 -11.424 1.00 81.62 89 GLU A C 1
ATOM 714 O O . GLU A 1 89 ? 26.155 -12.484 -12.358 1.00 81.62 89 GLU A O 1
ATOM 719 N N . ILE A 1 90 ? 24.054 -12.250 -11.588 1.00 76.81 90 ILE A N 1
ATOM 720 C CA . ILE A 1 90 ? 23.400 -12.466 -12.887 1.00 76.81 90 ILE A CA 1
ATOM 721 C C . ILE A 1 90 ? 23.821 -11.401 -13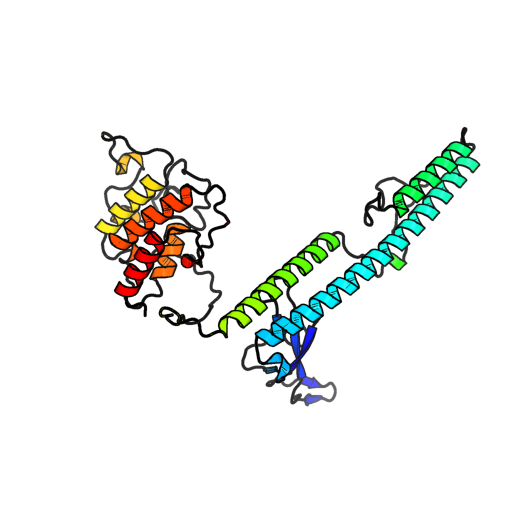.894 1.00 76.81 90 ILE A C 1
ATOM 723 O O . ILE A 1 90 ? 24.080 -11.736 -15.047 1.00 76.81 90 ILE A O 1
ATOM 727 N N . HIS A 1 91 ? 23.907 -10.135 -13.483 1.00 79.19 91 HIS A N 1
ATOM 728 C CA . HIS A 1 91 ? 24.342 -9.059 -14.365 1.00 79.19 91 HIS A CA 1
ATOM 729 C C . HIS A 1 91 ? 25.751 -9.307 -14.911 1.00 79.19 91 HIS A C 1
ATOM 731 O O . HIS A 1 91 ? 25.934 -9.298 -16.127 1.00 79.19 91 HIS A O 1
ATOM 737 N N . ALA A 1 92 ? 26.717 -9.614 -14.041 1.00 80.94 92 ALA A N 1
ATOM 738 C CA . ALA A 1 92 ? 28.091 -9.912 -14.448 1.00 80.94 92 ALA A CA 1
ATOM 739 C C . ALA A 1 92 ? 28.148 -11.089 -15.435 1.00 80.94 92 ALA A C 1
ATOM 741 O O . ALA A 1 92 ? 28.743 -11.005 -16.508 1.00 80.94 92 ALA A O 1
ATOM 742 N N . LYS A 1 93 ? 27.424 -12.157 -15.110 1.00 77.31 93 LYS A N 1
ATOM 743 C CA . LYS A 1 93 ? 27.257 -13.354 -15.935 1.00 77.31 93 LYS A CA 1
ATOM 744 C C . LYS A 1 93 ? 26.615 -13.070 -17.304 1.00 77.31 93 LYS A C 1
ATOM 746 O O . LYS A 1 93 ? 27.011 -13.644 -18.318 1.00 77.31 93 LYS A O 1
ATOM 751 N N . MET A 1 94 ? 25.640 -12.163 -17.361 1.00 74.19 94 MET A N 1
ATOM 752 C CA . MET A 1 94 ? 24.999 -11.723 -18.606 1.00 74.19 94 MET A CA 1
ATOM 753 C C . MET A 1 94 ? 25.901 -10.821 -19.450 1.00 74.19 94 MET A C 1
ATOM 755 O O . MET A 1 94 ? 25.823 -10.865 -20.678 1.00 74.19 94 MET A O 1
ATOM 759 N N . VAL A 1 95 ? 26.738 -9.990 -18.827 1.00 80.19 95 VAL A N 1
ATOM 760 C CA . VAL A 1 95 ? 27.773 -9.215 -19.528 1.00 80.19 95 VAL A CA 1
ATOM 761 C C . VAL A 1 95 ? 28.795 -10.166 -20.147 1.00 80.19 95 VAL A C 1
ATOM 763 O O . VAL A 1 95 ? 29.025 -10.091 -21.351 1.00 80.19 95 VAL A O 1
ATOM 766 N N . GLU A 1 96 ? 29.322 -11.122 -19.378 1.00 79.88 96 GLU A N 1
ATOM 767 C CA . GLU A 1 96 ? 30.278 -12.124 -19.868 1.00 79.88 96 GLU A CA 1
ATOM 768 C C . GLU A 1 96 ? 29.720 -12.903 -21.067 1.00 79.88 96 GLU A C 1
ATOM 770 O O . GLU A 1 96 ? 30.368 -12.999 -22.113 1.00 79.88 96 GLU A O 1
ATOM 775 N N . TRP A 1 97 ? 28.483 -13.396 -20.956 1.00 78.88 97 TRP A N 1
ATOM 776 C CA . TRP A 1 97 ? 27.825 -14.122 -22.040 1.00 78.88 97 TRP A CA 1
ATOM 777 C C . TRP A 1 97 ? 27.660 -13.266 -23.305 1.00 78.88 97 TRP A C 1
ATOM 779 O O . TRP A 1 97 ? 27.969 -13.732 -24.404 1.00 78.88 97 TRP A O 1
ATOM 789 N N . ARG A 1 98 ? 27.216 -12.006 -23.177 1.00 77.44 98 ARG A N 1
ATOM 790 C CA . ARG A 1 98 ? 27.053 -11.101 -24.330 1.00 77.44 98 ARG A CA 1
ATOM 791 C C . ARG A 1 98 ? 28.387 -10.748 -24.970 1.00 77.44 98 ARG A C 1
ATOM 793 O O . ARG A 1 98 ? 28.475 -10.746 -26.196 1.00 77.44 98 ARG A O 1
ATOM 800 N N . SER A 1 99 ? 29.425 -10.521 -24.172 1.00 82.25 99 SER A N 1
ATOM 801 C CA . SER A 1 99 ? 30.781 -10.274 -24.664 1.00 82.25 99 SER A CA 1
ATOM 802 C C . SER A 1 99 ? 31.324 -11.472 -25.445 1.00 82.25 99 SER A C 1
ATOM 804 O O . SER A 1 99 ? 31.786 -11.304 -26.576 1.00 82.25 99 SER A O 1
ATOM 806 N N . ALA A 1 100 ? 31.195 -12.689 -24.902 1.00 80.38 100 ALA A N 1
ATOM 807 C CA . ALA A 1 100 ? 31.583 -13.922 -25.590 1.00 80.38 100 ALA A CA 1
ATOM 808 C C . ALA A 1 100 ? 30.795 -14.123 -26.894 1.00 80.38 100 ALA A C 1
ATOM 810 O O . ALA A 1 100 ? 31.353 -14.510 -27.923 1.00 80.38 100 ALA A O 1
ATOM 811 N N . ARG A 1 101 ? 29.497 -13.802 -26.875 1.00 78.06 101 ARG A N 1
ATOM 812 C CA . ARG A 1 101 ? 28.631 -13.882 -28.049 1.00 78.06 101 ARG A CA 1
ATOM 813 C C . ARG A 1 101 ? 29.046 -12.902 -29.146 1.00 78.06 101 ARG A C 1
ATOM 815 O O . ARG A 1 101 ? 29.205 -13.327 -30.285 1.00 78.06 101 ARG A O 1
ATOM 822 N N . ARG A 1 102 ? 29.257 -11.622 -28.821 1.00 81.94 102 ARG A N 1
ATOM 823 C CA . ARG A 1 102 ? 29.692 -10.601 -29.793 1.00 81.94 102 ARG A CA 1
ATOM 824 C C . ARG A 1 102 ? 31.046 -10.934 -30.405 1.00 81.94 102 ARG A C 1
ATOM 826 O O . ARG A 1 102 ? 31.245 -10.697 -31.596 1.00 81.94 102 ARG A O 1
ATOM 833 N N . LEU A 1 103 ? 31.965 -11.487 -29.609 1.00 82.19 103 LEU A N 1
ATOM 834 C CA . LEU A 1 103 ? 33.261 -11.946 -30.104 1.00 82.19 103 LEU A CA 1
ATOM 835 C C . LEU A 1 103 ? 33.077 -13.047 -31.155 1.00 82.19 103 LEU A C 1
ATOM 837 O O . LEU A 1 103 ? 33.576 -12.910 -32.268 1.00 82.19 103 LEU A O 1
ATOM 841 N N . TRP A 1 104 ? 32.285 -14.074 -30.839 1.00 82.44 104 TRP A N 1
ATOM 842 C CA . TRP A 1 104 ? 31.963 -15.146 -31.781 1.00 82.44 104 TRP A CA 1
ATOM 843 C C . TRP A 1 104 ? 31.289 -14.622 -33.062 1.00 82.44 104 TRP A C 1
ATOM 845 O O . TRP A 1 104 ? 31.700 -14.985 -34.161 1.00 82.44 104 TRP A O 1
ATOM 855 N N . GLU A 1 105 ? 30.297 -13.729 -32.951 1.00 78.56 105 GLU A N 1
ATOM 856 C CA . GLU A 1 105 ? 29.617 -13.132 -34.116 1.00 78.56 105 GLU A CA 1
ATOM 857 C C . GLU A 1 105 ? 30.591 -12.353 -35.008 1.00 78.56 105 GLU A C 1
ATOM 859 O O . GLU A 1 105 ? 30.548 -12.465 -36.235 1.00 78.56 105 GLU A O 1
ATOM 864 N N . SER A 1 106 ? 31.505 -11.607 -34.385 1.00 83.06 106 SER A N 1
ATOM 865 C CA . SER A 1 106 ? 32.549 -10.855 -35.079 1.00 83.06 106 SER A CA 1
ATOM 866 C C . SER A 1 106 ? 33.505 -11.786 -35.825 1.00 83.06 106 SER A C 1
ATOM 868 O O . SER A 1 106 ? 33.805 -11.554 -36.994 1.00 83.06 106 SER A O 1
ATOM 870 N N . GLU A 1 107 ? 33.959 -12.862 -35.181 1.00 84.44 107 GLU A N 1
ATOM 871 C CA . GLU A 1 107 ? 34.854 -13.854 -35.786 1.00 84.44 107 GLU A CA 1
ATOM 872 C C . GLU A 1 107 ? 34.198 -14.579 -36.965 1.00 84.44 107 GLU A C 1
ATOM 874 O O . GLU A 1 107 ? 34.821 -14.721 -38.019 1.00 84.44 107 GLU A O 1
ATOM 879 N N . VAL A 1 108 ? 32.930 -14.976 -36.825 1.00 83.81 108 VAL A N 1
ATOM 880 C CA . VAL A 1 108 ? 32.157 -15.610 -37.903 1.00 83.81 108 VAL A CA 1
ATOM 881 C C . VAL A 1 108 ? 31.996 -14.662 -39.093 1.00 83.81 108 VAL A C 1
ATOM 883 O O . VAL A 1 108 ? 32.250 -15.068 -40.227 1.00 83.81 108 VAL A O 1
ATOM 886 N N . ALA A 1 109 ? 31.627 -13.400 -38.860 1.00 81.75 109 ALA A N 1
ATOM 887 C CA . ALA A 1 109 ? 31.465 -12.413 -39.928 1.00 81.75 109 ALA A CA 1
ATOM 888 C C . ALA A 1 109 ? 32.782 -12.152 -40.681 1.00 81.75 109 ALA A C 1
ATOM 890 O O . ALA A 1 109 ? 32.799 -12.076 -41.912 1.00 81.75 109 ALA A O 1
ATOM 891 N N . ILE A 1 110 ? 33.903 -12.068 -39.957 1.00 85.25 110 ILE A N 1
ATOM 892 C CA . ILE A 1 110 ? 35.238 -11.912 -40.550 1.00 85.25 110 ILE A CA 1
ATOM 893 C C . ILE A 1 110 ? 35.610 -13.149 -41.375 1.00 85.25 110 ILE A C 1
ATOM 895 O O . ILE A 1 110 ? 36.054 -13.011 -42.514 1.00 85.25 110 ILE A O 1
ATOM 899 N N . ALA A 1 111 ? 35.383 -14.354 -40.843 1.00 84.38 111 ALA A N 1
ATOM 900 C CA . ALA A 1 111 ? 35.656 -15.606 -41.549 1.00 84.38 111 ALA A CA 1
ATOM 901 C C . ALA A 1 111 ? 34.818 -15.764 -42.834 1.00 84.38 111 ALA A C 1
ATOM 903 O O . ALA A 1 111 ? 35.268 -16.393 -43.789 1.00 84.38 111 ALA A O 1
ATOM 904 N N . GLN A 1 112 ? 33.626 -15.159 -42.883 1.00 87.06 112 GLN A N 1
ATOM 905 C CA . GLN A 1 112 ? 32.753 -15.121 -44.062 1.00 87.06 112 GLN A CA 1
ATOM 906 C C . GLN A 1 112 ? 33.125 -14.029 -45.084 1.00 87.06 112 GLN A C 1
ATOM 908 O O . GLN A 1 112 ? 32.457 -13.904 -46.110 1.00 87.06 112 GLN A O 1
ATOM 913 N N . GLY A 1 113 ? 34.197 -13.264 -44.848 1.00 86.44 113 GLY A N 1
ATOM 914 C CA . GLY A 1 113 ? 34.717 -12.280 -45.801 1.00 86.44 113 GLY A CA 1
ATOM 915 C C . GLY A 1 113 ? 34.119 -10.880 -45.663 1.00 86.44 113 GLY A C 1
ATOM 916 O O . GLY A 1 113 ? 33.976 -10.177 -46.665 1.00 86.44 113 GLY A O 1
ATOM 917 N N . ALA A 1 114 ? 33.758 -10.458 -44.447 1.00 83.31 114 ALA A N 1
ATOM 918 C CA . ALA A 1 114 ? 33.320 -9.087 -44.197 1.00 83.31 114 ALA A CA 1
ATOM 919 C C . ALA A 1 114 ? 34.337 -8.047 -44.710 1.00 83.31 114 ALA A C 1
ATOM 921 O O . ALA A 1 114 ? 35.542 -8.176 -44.496 1.00 83.31 114 ALA A O 1
ATOM 922 N N . GLN A 1 115 ? 33.838 -6.993 -45.366 1.00 77.12 115 GLN A N 1
ATOM 923 C CA . GLN A 1 115 ? 34.676 -5.987 -46.036 1.00 77.12 115 GLN A CA 1
ATOM 924 C C . GLN A 1 115 ? 35.471 -5.090 -45.072 1.00 77.12 115 GLN A C 1
ATOM 926 O O . GLN A 1 115 ? 36.505 -4.557 -45.461 1.00 77.12 115 GLN A O 1
ATOM 931 N N . GLU A 1 116 ? 35.018 -4.936 -43.823 1.00 86.31 116 GLU A N 1
ATOM 932 C CA . GLU A 1 116 ? 35.626 -4.044 -42.822 1.00 86.31 116 GLU A CA 1
ATOM 933 C C . GLU A 1 116 ? 35.837 -4.778 -41.477 1.00 86.31 116 GLU A C 1
ATOM 935 O O . GLU A 1 116 ? 35.116 -4.528 -40.507 1.00 86.31 116 GLU A O 1
ATOM 940 N N . PRO A 1 117 ? 36.804 -5.711 -41.390 1.00 84.81 117 PRO A N 1
ATOM 941 C CA . PRO A 1 117 ? 37.009 -6.547 -40.204 1.00 84.81 117 PRO A CA 1
ATOM 942 C C . PRO A 1 117 ? 37.400 -5.743 -38.955 1.00 84.81 117 PRO A C 1
ATOM 944 O O . PRO A 1 117 ? 36.965 -6.068 -37.851 1.00 84.81 117 PRO A O 1
ATOM 947 N N . ASP A 1 118 ? 38.181 -4.674 -39.118 1.00 86.00 118 ASP A N 1
ATOM 948 C CA . ASP A 1 118 ? 38.625 -3.842 -37.994 1.00 86.00 118 ASP A CA 1
ATOM 949 C C . ASP A 1 118 ? 37.466 -3.042 -37.391 1.00 86.00 118 ASP A C 1
ATOM 951 O O . ASP A 1 118 ? 37.316 -2.990 -36.172 1.00 86.00 118 ASP A O 1
ATOM 955 N N . ARG A 1 119 ? 36.555 -2.542 -38.232 1.00 82.00 119 ARG A N 1
ATOM 956 C CA . ARG A 1 119 ? 35.352 -1.830 -37.784 1.00 82.00 119 ARG A CA 1
ATOM 957 C C . ARG A 1 119 ? 34.401 -2.729 -36.989 1.00 82.00 119 ARG A C 1
ATOM 959 O O . ARG A 1 119 ? 33.775 -2.274 -36.035 1.00 82.00 119 ARG A O 1
ATOM 966 N N . ILE A 1 120 ? 34.297 -4.005 -37.362 1.00 78.81 120 ILE A N 1
ATOM 967 C CA . ILE A 1 120 ? 33.490 -4.998 -36.634 1.00 78.81 120 ILE A CA 1
ATOM 968 C C . ILE A 1 120 ? 34.078 -5.249 -35.238 1.00 78.81 120 ILE A C 1
ATOM 970 O O . ILE A 1 120 ? 33.338 -5.273 -34.255 1.00 78.81 120 ILE A O 1
ATOM 974 N N . ARG A 1 121 ? 35.407 -5.370 -35.129 1.00 83.06 121 ARG A N 1
ATOM 975 C CA . ARG A 1 121 ? 36.091 -5.528 -33.834 1.00 83.06 121 ARG A CA 1
ATOM 976 C C . ARG A 1 121 ? 35.952 -4.288 -32.951 1.00 83.06 121 ARG A C 1
ATOM 978 O O . ARG A 1 121 ? 35.692 -4.426 -31.759 1.00 83.06 121 ARG A O 1
ATOM 985 N N . GLU A 1 122 ? 36.086 -3.095 -33.527 1.00 83.00 122 GLU A N 1
ATOM 986 C CA . GLU A 1 122 ? 35.882 -1.828 -32.813 1.00 83.00 122 GLU A CA 1
ATOM 987 C C . GLU A 1 122 ? 34.452 -1.697 -32.284 1.00 83.00 122 GLU A C 1
ATOM 989 O O . GLU A 1 122 ? 34.256 -1.335 -31.124 1.00 83.00 122 GLU A O 1
ATOM 994 N N . TRP A 1 123 ? 33.453 -2.054 -33.097 1.00 86.38 123 TRP A N 1
ATOM 995 C CA . TRP A 1 123 ? 32.060 -2.097 -32.660 1.00 86.38 123 TRP A CA 1
ATOM 996 C C . TRP A 1 123 ? 31.860 -3.059 -31.483 1.00 86.38 123 TRP A C 1
ATOM 998 O O . TRP A 1 123 ? 31.244 -2.679 -30.487 1.00 86.38 123 TRP A O 1
ATOM 1008 N N . ALA A 1 124 ? 32.404 -4.278 -31.559 1.00 81.31 124 ALA A N 1
ATOM 1009 C CA . ALA A 1 124 ? 32.277 -5.263 -30.486 1.00 81.31 124 ALA A CA 1
ATOM 1010 C C . ALA A 1 124 ? 32.924 -4.768 -29.181 1.00 81.31 124 ALA A C 1
ATOM 1012 O O . ALA A 1 124 ? 32.332 -4.902 -28.111 1.00 81.31 124 ALA A O 1
ATOM 1013 N N . ALA A 1 125 ? 34.099 -4.136 -29.269 1.00 81.44 125 ALA A N 1
ATOM 1014 C CA . ALA A 1 125 ? 34.783 -3.548 -28.120 1.00 81.44 125 ALA A CA 1
ATOM 1015 C C . ALA A 1 125 ? 33.978 -2.397 -27.490 1.00 81.44 125 ALA A C 1
ATOM 1017 O O . ALA A 1 125 ? 33.805 -2.364 -26.272 1.00 81.44 125 ALA A O 1
ATOM 1018 N N . GLN A 1 126 ? 33.428 -1.488 -28.304 1.00 81.69 126 GLN A N 1
ATOM 1019 C CA . GLN A 1 126 ? 32.579 -0.391 -27.822 1.00 81.69 126 GLN A CA 1
ATOM 1020 C C . GLN A 1 126 ? 31.280 -0.897 -27.184 1.00 81.69 126 GLN A C 1
ATOM 1022 O O . GLN A 1 126 ? 30.853 -0.382 -26.152 1.00 81.69 126 GLN A O 1
ATOM 1027 N N . ALA A 1 127 ? 30.658 -1.922 -27.768 1.00 78.94 127 ALA A N 1
ATOM 1028 C CA . ALA A 1 127 ? 29.444 -2.525 -27.231 1.00 78.94 127 ALA A CA 1
ATOM 1029 C C . ALA A 1 127 ? 29.689 -3.259 -25.901 1.00 78.94 127 ALA A C 1
ATOM 1031 O O . ALA A 1 127 ? 28.817 -3.241 -25.036 1.00 78.94 127 ALA A O 1
ATOM 1032 N N . ASN A 1 128 ? 30.863 -3.874 -25.718 1.00 81.50 128 ASN A N 1
ATOM 1033 C CA . ASN A 1 128 ? 31.250 -4.500 -24.451 1.00 81.50 128 ASN A CA 1
ATOM 1034 C C . ASN A 1 128 ? 31.505 -3.456 -23.357 1.00 81.50 128 ASN A C 1
ATOM 1036 O O . ASN A 1 128 ? 30.966 -3.598 -22.266 1.00 81.50 128 ASN A O 1
ATOM 1040 N N . LEU A 1 129 ? 32.223 -2.372 -23.673 1.00 80.25 129 LEU A N 1
ATOM 1041 C CA . LEU A 1 129 ? 32.413 -1.246 -22.747 1.00 80.25 129 LEU A CA 1
ATOM 1042 C C . LEU A 1 129 ? 31.068 -0.651 -22.305 1.00 80.25 129 LEU A C 1
ATOM 1044 O O . LEU A 1 129 ? 30.817 -0.475 -21.119 1.00 80.25 129 LEU A O 1
ATOM 1048 N N . SER A 1 130 ? 30.153 -0.430 -23.254 1.00 78.62 130 SER A N 1
ATOM 1049 C CA . SER A 1 130 ? 28.807 0.064 -22.944 1.00 78.62 130 SER A CA 1
ATOM 1050 C C . SER A 1 130 ? 27.991 -0.893 -22.066 1.00 78.62 130 SER A C 1
ATOM 1052 O O . SER A 1 130 ? 27.083 -0.441 -21.368 1.00 78.62 130 SER A O 1
ATOM 1054 N N . ASP A 1 131 ? 28.245 -2.199 -22.134 1.00 77.44 131 ASP A N 1
ATOM 1055 C CA . ASP A 1 131 ? 27.574 -3.198 -21.301 1.00 77.44 131 ASP A CA 1
ATOM 1056 C C . ASP A 1 131 ? 28.131 -3.237 -19.880 1.00 77.44 131 ASP A C 1
ATOM 1058 O O . ASP A 1 131 ? 27.347 -3.363 -18.940 1.00 77.44 131 ASP A O 1
ATOM 1062 N N . GLU A 1 132 ? 29.451 -3.114 -19.732 1.00 76.50 132 GLU A N 1
ATOM 1063 C CA . GLU A 1 132 ? 30.136 -3.002 -18.439 1.00 76.50 132 GLU A CA 1
ATOM 1064 C C . GLU A 1 132 ? 29.699 -1.741 -17.679 1.00 76.50 132 GLU A C 1
ATOM 1066 O O . GLU A 1 132 ? 29.494 -1.792 -16.467 1.00 76.50 132 GLU A O 1
ATOM 1071 N N . ASP A 1 133 ? 29.439 -0.646 -18.400 1.00 77.25 133 ASP A N 1
ATOM 1072 C CA . ASP A 1 133 ? 28.900 0.606 -17.852 1.00 77.25 133 ASP A CA 1
ATOM 1073 C C . ASP A 1 133 ? 27.394 0.535 -17.507 1.00 77.25 133 ASP A C 1
ATOM 1075 O O . ASP A 1 133 ? 26.786 1.530 -17.100 1.00 77.25 133 ASP A O 1
ATOM 1079 N N . GLY A 1 134 ? 26.753 -0.628 -17.673 1.00 69.00 134 GLY A N 1
ATOM 1080 C CA . GLY A 1 134 ? 25.335 -0.828 -17.363 1.00 69.00 134 GLY A CA 1
ATOM 1081 C C . GLY A 1 134 ? 24.373 -0.225 -18.392 1.00 69.00 134 GLY A C 1
ATOM 1082 O O . GLY A 1 134 ? 23.193 -0.034 -18.097 1.00 69.00 134 GLY A O 1
ATOM 1083 N N . GLY A 1 135 ? 24.843 0.062 -19.610 1.00 66.19 135 GLY A N 1
ATOM 1084 C CA . GLY A 1 135 ? 24.039 0.645 -20.690 1.00 66.19 135 GLY A CA 1
ATOM 1085 C C . GLY A 1 135 ? 22.933 -0.268 -21.231 1.00 66.19 135 GLY A C 1
ATOM 1086 O O . GLY A 1 135 ? 22.048 0.199 -21.949 1.00 66.19 135 GLY A O 1
ATOM 1087 N N . THR A 1 136 ? 22.935 -1.551 -20.859 1.00 65.19 136 THR A N 1
ATOM 1088 C CA . THR A 1 136 ? 21.945 -2.521 -21.328 1.00 65.19 136 THR A CA 1
ATOM 1089 C C . THR A 1 136 ? 21.223 -3.209 -20.178 1.00 65.19 136 THR A C 1
ATOM 1091 O O . THR A 1 136 ? 21.817 -3.599 -19.172 1.00 65.19 136 THR A O 1
ATOM 1094 N N . ASP A 1 137 ? 19.915 -3.396 -20.361 1.00 65.19 137 ASP A N 1
ATOM 1095 C CA . ASP A 1 137 ? 19.053 -4.098 -19.416 1.00 65.19 137 ASP A CA 1
ATOM 1096 C C . ASP A 1 137 ? 19.544 -5.536 -19.177 1.00 65.19 137 ASP A C 1
ATOM 1098 O O . ASP A 1 137 ? 19.705 -6.327 -20.106 1.00 65.19 137 ASP A O 1
ATOM 1102 N N . THR A 1 138 ? 19.729 -5.866 -17.898 1.00 65.06 138 THR A N 1
ATOM 1103 C CA . THR A 1 138 ? 20.187 -7.174 -17.402 1.00 65.06 138 THR A CA 1
ATOM 1104 C C . THR A 1 138 ? 19.302 -8.322 -17.889 1.00 65.06 138 THR A C 1
ATOM 1106 O O . THR A 1 138 ? 19.781 -9.438 -18.072 1.00 65.06 138 THR A O 1
ATOM 1109 N N . TYR A 1 139 ? 18.015 -8.050 -18.117 1.00 62.41 139 TYR A N 1
ATOM 1110 C CA . TYR A 1 139 ? 17.023 -9.048 -18.517 1.00 62.41 139 TYR A CA 1
ATOM 1111 C C . TYR A 1 139 ? 16.725 -9.035 -20.025 1.00 62.41 139 TYR A C 1
ATOM 1113 O O . TYR A 1 139 ? 15.944 -9.861 -20.515 1.00 62.41 139 TYR A O 1
ATOM 1121 N N . ASN A 1 140 ? 17.349 -8.127 -20.783 1.00 63.88 140 ASN A N 1
ATOM 1122 C CA . ASN A 1 140 ? 17.203 -8.057 -22.229 1.00 63.88 140 ASN A CA 1
ATOM 1123 C C . ASN A 1 140 ? 18.159 -9.043 -22.914 1.00 63.88 140 ASN A C 1
ATOM 1125 O O . ASN A 1 140 ? 19.338 -8.778 -23.129 1.00 63.88 140 ASN A O 1
ATOM 1129 N N . HIS A 1 141 ? 17.603 -10.185 -23.302 1.00 55.53 141 HIS A N 1
ATOM 1130 C CA . HIS A 1 141 ? 18.277 -11.275 -24.010 1.00 55.53 141 HIS A CA 1
ATOM 1131 C C . HIS A 1 141 ? 18.340 -11.060 -25.536 1.00 55.53 141 HIS A C 1
ATOM 1133 O O . HIS A 1 141 ? 18.779 -11.943 -26.266 1.00 55.53 141 HIS A O 1
ATOM 1139 N N . SER A 1 142 ? 17.957 -9.869 -26.016 1.00 50.31 142 SER A N 1
ATOM 1140 C CA . SER A 1 142 ? 17.797 -9.498 -27.426 1.00 50.31 142 SER A CA 1
ATOM 1141 C C . SER A 1 142 ? 16.686 -10.280 -28.152 1.00 50.31 142 SER A C 1
ATOM 1143 O O . SER A 1 142 ? 16.453 -11.461 -27.920 1.00 50.31 142 SER A O 1
ATOM 1145 N N . LYS A 1 143 ? 15.963 -9.601 -29.051 1.00 44.38 143 LYS A N 1
ATOM 1146 C CA . LYS A 1 143 ? 14.961 -10.225 -29.946 1.00 44.38 143 LYS A CA 1
ATOM 1147 C C . LYS A 1 143 ? 15.570 -10.706 -31.267 1.00 44.38 143 LYS A C 1
ATOM 1149 O O . LYS A 1 143 ? 14.847 -11.125 -32.167 1.00 44.38 143 LYS A O 1
ATOM 1154 N N . THR A 1 144 ? 16.875 -10.544 -31.427 1.00 46.97 144 THR A N 1
ATOM 1155 C CA . THR A 1 144 ? 17.569 -10.705 -32.699 1.00 46.97 144 THR A CA 1
ATOM 1156 C C . THR A 1 144 ? 17.980 -12.154 -32.892 1.00 46.97 144 THR A C 1
ATOM 1158 O O . THR A 1 144 ? 18.663 -12.743 -32.060 1.00 46.97 144 THR A O 1
ATOM 1161 N N . PHE A 1 145 ? 17.511 -12.720 -34.000 1.00 44.78 145 PHE A N 1
ATOM 1162 C CA . PHE A 1 145 ? 17.856 -14.048 -34.482 1.00 44.78 145 PHE A CA 1
ATOM 1163 C C . PHE A 1 145 ? 19.376 -14.209 -34.571 1.00 44.78 145 PHE A C 1
ATOM 1165 O O . PHE A 1 145 ? 20.071 -13.333 -35.087 1.00 44.78 145 PHE A O 1
ATOM 1172 N N . SER A 1 146 ? 19.875 -15.352 -34.102 1.00 44.47 146 SER A N 1
ATOM 1173 C CA . SER A 1 146 ? 21.220 -15.798 -34.445 1.00 44.47 146 SER A CA 1
ATOM 1174 C C . SER A 1 146 ? 21.286 -16.043 -35.966 1.00 44.47 146 SER A C 1
ATOM 1176 O O . SER A 1 146 ? 20.316 -16.571 -36.517 1.00 44.47 146 SER A O 1
ATOM 1178 N N . PRO A 1 147 ? 22.385 -15.698 -36.666 1.00 44.03 147 PRO A N 1
ATOM 1179 C CA . PRO A 1 147 ? 22.520 -15.911 -38.115 1.00 44.03 147 PRO A CA 1
ATOM 1180 C C . PRO A 1 147 ? 22.317 -17.367 -38.578 1.00 44.03 147 PRO A C 1
ATOM 1182 O O . PRO A 1 147 ? 22.091 -17.616 -39.758 1.00 44.03 147 PRO A O 1
ATOM 1185 N N . ASP A 1 148 ? 22.382 -18.328 -37.656 1.00 50.03 148 ASP A N 1
ATOM 1186 C CA . ASP A 1 148 ? 22.184 -19.764 -37.870 1.00 50.03 148 ASP A CA 1
ATOM 1187 C C . ASP A 1 148 ? 20.778 -20.269 -37.472 1.00 50.03 148 ASP A C 1
ATOM 1189 O O . ASP A 1 148 ? 20.543 -21.475 -37.457 1.00 50.03 148 ASP A O 1
ATOM 1193 N N . ASN A 1 149 ? 19.832 -19.374 -37.150 1.00 45.00 149 ASN A N 1
ATOM 1194 C CA . ASN A 1 149 ? 18.496 -19.716 -36.639 1.00 45.00 149 ASN A CA 1
ATOM 1195 C C . ASN A 1 149 ? 18.491 -20.518 -35.320 1.00 45.00 149 ASN A C 1
ATOM 1197 O O . ASN A 1 149 ? 17.449 -21.052 -34.928 1.00 45.00 149 ASN A O 1
ATOM 1201 N N . SER A 1 150 ? 19.616 -20.575 -34.600 1.00 44.00 150 SER A N 1
ATOM 1202 C CA . SER A 1 150 ? 19.662 -21.184 -33.276 1.00 44.00 150 SER A CA 1
ATOM 1203 C C . SER A 1 150 ? 18.804 -20.367 -32.301 1.00 44.00 150 SER A C 1
ATOM 1205 O O . SER A 1 150 ? 18.965 -19.143 -32.221 1.00 44.00 150 SER A O 1
ATOM 1207 N N . PRO A 1 151 ? 17.885 -20.999 -31.550 1.00 43.66 151 PRO A N 1
ATOM 1208 C CA . PRO A 1 151 ? 17.137 -20.314 -30.507 1.00 43.66 151 PRO A CA 1
ATOM 1209 C C . PRO A 1 151 ? 18.096 -19.700 -29.485 1.00 43.66 151 PRO A C 1
ATOM 1211 O O . PRO A 1 151 ? 19.048 -20.341 -29.038 1.00 43.66 151 PRO A O 1
ATOM 1214 N N . VAL A 1 152 ? 17.811 -18.452 -29.102 1.00 51.78 152 VAL A N 1
ATOM 1215 C CA . VAL A 1 152 ? 18.486 -17.722 -28.022 1.00 51.78 152 VAL A CA 1
ATOM 1216 C C . VAL A 1 152 ? 18.0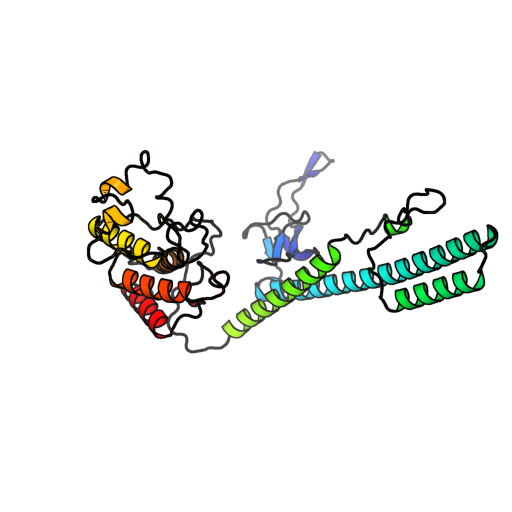57 -18.346 -26.691 1.00 51.78 152 VAL A C 1
ATOM 1218 O O . VAL A 1 152 ? 17.270 -17.781 -25.935 1.00 51.78 152 VAL A O 1
ATOM 1221 N N . TYR A 1 153 ? 18.481 -19.580 -26.433 1.00 49.41 153 TYR A N 1
ATOM 1222 C CA . TYR A 1 153 ? 18.285 -20.181 -25.126 1.00 49.41 153 TYR A CA 1
ATOM 1223 C C . TYR A 1 153 ? 19.281 -19.561 -24.157 1.00 49.41 153 TYR A C 1
ATOM 1225 O O . TYR A 1 153 ? 20.485 -19.505 -24.416 1.00 49.41 153 TYR A O 1
ATOM 1233 N N . LEU A 1 154 ? 18.753 -19.112 -23.021 1.00 52.19 154 LEU A N 1
ATOM 1234 C CA . LEU A 1 154 ? 19.560 -18.817 -21.851 1.00 52.19 154 LEU A CA 1
ATOM 1235 C C . LEU A 1 154 ? 20.413 -20.060 -21.535 1.00 52.19 154 LEU A C 1
ATOM 1237 O O . LEU A 1 154 ? 19.897 -21.181 -21.620 1.00 52.19 154 LEU A O 1
ATOM 1241 N N . PRO A 1 155 ? 21.705 -19.906 -21.206 1.00 50.94 155 PRO A N 1
ATOM 1242 C CA . PRO A 1 155 ? 22.548 -21.056 -20.927 1.00 50.94 155 PRO A CA 1
ATOM 1243 C C . PRO A 1 155 ? 22.011 -21.866 -19.726 1.00 50.94 155 PRO A C 1
ATOM 1245 O O . PRO A 1 155 ? 21.316 -21.313 -18.873 1.00 50.94 155 PRO A O 1
ATOM 1248 N N . PRO A 1 156 ? 22.323 -23.173 -19.621 1.00 44.41 156 PRO A N 1
ATOM 1249 C CA . PRO A 1 156 ? 21.671 -24.096 -18.681 1.00 44.41 156 PRO A CA 1
ATOM 1250 C C . PRO A 1 156 ? 21.709 -23.678 -17.203 1.00 44.41 156 PRO A C 1
ATOM 1252 O O . PRO A 1 156 ? 20.804 -24.017 -16.449 1.00 44.41 156 PRO A O 1
ATOM 1255 N N . TRP A 1 157 ? 22.712 -22.900 -16.785 1.00 51.47 157 TRP A N 1
ATOM 1256 C CA . TRP A 1 157 ? 22.838 -22.373 -15.419 1.00 51.47 157 TRP A CA 1
ATOM 1257 C C . TRP A 1 157 ? 21.848 -21.241 -15.096 1.00 51.47 157 TRP A C 1
ATOM 1259 O O . TRP A 1 157 ? 21.631 -20.926 -13.931 1.00 51.47 157 TRP A O 1
ATOM 1269 N N . VAL A 1 158 ? 21.187 -20.673 -16.106 1.00 46.91 158 VAL A N 1
ATOM 1270 C CA . VAL A 1 158 ? 20.015 -19.800 -15.939 1.00 46.91 158 VAL A CA 1
ATOM 1271 C C . VAL A 1 158 ? 18.731 -20.626 -15.740 1.00 46.91 158 VAL A C 1
ATOM 1273 O O . VAL A 1 158 ? 17.721 -20.109 -15.269 1.00 46.91 158 VAL A O 1
ATOM 1276 N N . GLY A 1 159 ? 18.761 -21.932 -16.036 1.00 41.72 159 GLY A N 1
ATOM 1277 C CA . GLY A 1 159 ? 17.642 -22.859 -15.837 1.00 41.72 159 GLY A CA 1
ATOM 1278 C C . GLY A 1 159 ? 17.320 -23.160 -14.369 1.00 41.72 159 GLY A C 1
ATOM 1279 O O . GLY A 1 159 ? 16.179 -23.495 -14.064 1.00 41.72 159 GLY A O 1
ATOM 1280 N N . GLU A 1 160 ? 18.279 -22.987 -13.454 1.00 45.47 160 GLU A N 1
ATOM 1281 C CA . GLU A 1 160 ? 18.036 -23.122 -12.008 1.00 45.47 160 GLU A CA 1
ATOM 1282 C C . GLU A 1 160 ? 17.636 -21.797 -11.343 1.00 45.47 160 GLU A C 1
ATOM 1284 O O . GLU A 1 160 ? 16.983 -21.803 -10.299 1.00 45.47 160 GLU A O 1
ATOM 1289 N N . ILE A 1 161 ? 17.965 -20.653 -11.955 1.00 48.16 161 ILE A N 1
ATOM 1290 C CA . ILE A 1 161 ? 17.617 -19.329 -11.431 1.00 48.16 161 ILE A CA 1
ATOM 1291 C C . ILE A 1 161 ? 17.204 -18.394 -12.578 1.00 48.16 161 ILE A C 1
ATOM 1293 O O . ILE A 1 161 ? 17.968 -17.511 -12.975 1.00 48.16 161 ILE A O 1
ATOM 1297 N N . PRO A 1 162 ? 15.964 -18.484 -13.087 1.00 49.44 162 PRO A N 1
ATOM 1298 C CA . PRO A 1 162 ? 15.358 -17.327 -13.705 1.00 49.44 162 PRO A CA 1
ATOM 1299 C C . PRO A 1 162 ? 14.926 -16.413 -12.558 1.00 49.44 162 PRO A C 1
ATOM 1301 O O . PRO A 1 162 ? 13.840 -16.572 -11.996 1.00 49.44 162 PRO A O 1
ATOM 1304 N N . LEU A 1 163 ? 15.778 -15.456 -12.177 1.00 53.81 163 LEU A N 1
ATOM 1305 C CA . LEU A 1 163 ? 15.292 -14.311 -11.416 1.00 53.81 163 LEU A CA 1
ATOM 1306 C C . LEU A 1 163 ? 14.226 -13.629 -12.302 1.00 53.81 163 LEU A C 1
ATOM 1308 O O . LEU A 1 163 ? 14.549 -13.190 -13.405 1.00 53.81 163 LEU A O 1
ATOM 1312 N N . PRO A 1 164 ? 12.939 -13.624 -11.914 1.00 57.72 164 PRO A N 1
ATOM 1313 C CA . PRO A 1 164 ? 11.871 -13.364 -12.880 1.00 57.72 164 PRO A CA 1
ATOM 1314 C C . PRO A 1 164 ? 11.853 -11.912 -13.360 1.00 57.72 164 PRO A C 1
ATOM 1316 O O . PRO A 1 164 ? 12.266 -11.024 -12.623 1.00 57.72 164 PRO A O 1
ATOM 1319 N N . LEU A 1 165 ? 11.260 -11.642 -14.530 1.00 56.47 165 LEU A N 1
ATOM 1320 C CA . LEU A 1 165 ? 11.061 -10.284 -15.086 1.00 56.47 165 LEU A CA 1
ATOM 1321 C C . LEU A 1 165 ? 10.434 -9.283 -14.091 1.00 56.47 165 LEU A C 1
ATOM 1323 O O . LEU A 1 165 ? 10.581 -8.073 -14.232 1.00 56.47 165 LEU A O 1
ATOM 1327 N N . TYR A 1 166 ? 9.748 -9.777 -13.057 1.00 62.69 166 TYR A N 1
ATOM 1328 C CA . TYR A 1 166 ? 9.177 -8.972 -11.979 1.00 62.69 166 TYR A CA 1
ATOM 1329 C C . TYR A 1 166 ? 10.172 -8.589 -10.866 1.00 62.69 166 TYR A C 1
ATOM 1331 O O . TYR A 1 166 ? 9.760 -7.991 -9.873 1.00 62.69 166 TYR A O 1
ATOM 1339 N N . MET A 1 167 ? 11.459 -8.926 -10.970 1.00 71.44 167 MET A N 1
ATOM 1340 C CA . MET A 1 167 ? 12.455 -8.692 -9.919 1.00 71.44 167 MET A CA 1
ATOM 1341 C C . MET A 1 167 ? 12.639 -7.223 -9.533 1.00 71.44 167 MET A C 1
ATOM 1343 O O . MET A 1 167 ? 12.567 -6.941 -8.337 1.00 71.44 167 MET A O 1
ATOM 1347 N N . PRO A 1 168 ? 12.768 -6.267 -10.474 1.00 74.44 168 PRO A N 1
ATOM 1348 C CA . PRO A 1 168 ? 12.808 -4.847 -10.124 1.00 74.44 168 PRO A CA 1
ATOM 1349 C C . PRO A 1 168 ? 11.557 -4.398 -9.354 1.00 74.44 168 PRO A C 1
ATOM 1351 O O . PRO A 1 168 ? 11.654 -3.699 -8.345 1.00 74.44 168 PRO A O 1
ATOM 1354 N N . ALA A 1 169 ? 10.376 -4.866 -9.772 1.00 77.00 169 ALA A N 1
ATOM 1355 C CA . ALA A 1 169 ? 9.120 -4.582 -9.081 1.00 77.00 169 ALA A CA 1
ATOM 1356 C C . ALA A 1 169 ? 9.079 -5.215 -7.679 1.00 77.00 169 ALA A C 1
ATOM 1358 O O . ALA A 1 169 ? 8.601 -4.594 -6.734 1.00 77.00 169 ALA A O 1
ATOM 1359 N N . LYS A 1 170 ? 9.623 -6.426 -7.520 1.00 79.94 170 LYS A N 1
ATOM 1360 C CA . LYS A 1 170 ? 9.699 -7.138 -6.241 1.00 79.94 170 LYS A CA 1
ATOM 1361 C C . LYS A 1 170 ? 10.695 -6.497 -5.272 1.00 79.94 170 LYS A C 1
ATOM 1363 O O . LYS A 1 170 ? 10.359 -6.355 -4.102 1.00 79.94 170 LYS A O 1
ATOM 1368 N N . ILE A 1 171 ? 11.871 -6.080 -5.745 1.00 85.69 171 ILE A N 1
ATOM 1369 C CA . ILE A 1 171 ? 12.863 -5.312 -4.972 1.00 85.69 171 ILE A CA 1
ATOM 1370 C C . ILE A 1 171 ? 12.216 -4.030 -4.452 1.00 85.69 171 ILE A C 1
ATOM 1372 O O . ILE A 1 171 ? 12.220 -3.784 -3.245 1.00 85.69 171 ILE A O 1
ATOM 1376 N N . LYS A 1 172 ? 11.570 -3.269 -5.343 1.00 86.88 172 LYS A N 1
ATOM 1377 C CA . LYS A 1 172 ? 10.850 -2.045 -4.981 1.00 86.88 172 LYS A CA 1
ATOM 1378 C C . LYS A 1 172 ? 9.751 -2.313 -3.948 1.00 86.88 172 LYS A C 1
ATOM 1380 O O . LYS A 1 172 ? 9.671 -1.616 -2.943 1.00 86.88 172 LYS A O 1
ATOM 1385 N N . ALA A 1 173 ? 8.952 -3.360 -4.143 1.00 84.81 173 ALA A N 1
ATOM 1386 C CA . ALA A 1 173 ? 7.885 -3.718 -3.213 1.00 84.81 173 ALA A CA 1
ATOM 1387 C C . ALA A 1 173 ? 8.423 -4.119 -1.824 1.00 84.81 173 ALA A C 1
ATOM 1389 O O . ALA A 1 173 ? 7.834 -3.760 -0.806 1.00 84.81 173 ALA A O 1
ATOM 1390 N N . ILE A 1 174 ? 9.560 -4.822 -1.755 1.00 88.25 174 ILE A N 1
ATOM 1391 C CA . ILE A 1 174 ? 10.221 -5.163 -0.484 1.00 88.25 174 ILE A CA 1
ATOM 1392 C C . ILE A 1 174 ? 10.760 -3.900 0.204 1.00 88.25 174 ILE A C 1
ATOM 1394 O O . ILE A 1 174 ? 10.562 -3.736 1.406 1.00 88.25 174 ILE A O 1
ATOM 1398 N N . GLN A 1 175 ? 11.379 -2.978 -0.539 1.00 91.44 175 GLN A N 1
ATOM 1399 C CA . GLN A 1 175 ? 11.836 -1.688 -0.003 1.00 91.44 175 GLN A CA 1
ATOM 1400 C C . GLN A 1 175 ? 10.672 -0.858 0.563 1.00 91.44 175 GLN A C 1
ATOM 1402 O O . GLN A 1 175 ? 10.768 -0.307 1.663 1.00 91.44 175 GLN A O 1
ATOM 1407 N N . GLU A 1 176 ? 9.548 -0.804 -0.155 1.00 90.12 176 GLU A N 1
ATOM 1408 C CA . GLU A 1 176 ? 8.324 -0.144 0.304 1.00 90.12 176 GLU A CA 1
ATOM 1409 C C . GLU A 1 176 ? 7.776 -0.799 1.580 1.00 90.12 176 GLU A C 1
ATOM 1411 O O . GLU A 1 176 ? 7.450 -0.093 2.538 1.00 90.12 176 GLU A O 1
ATOM 1416 N N . ALA A 1 177 ? 7.750 -2.134 1.642 1.00 89.12 177 ALA A N 1
ATOM 1417 C CA . ALA A 1 177 ? 7.343 -2.878 2.831 1.00 89.12 177 ALA A CA 1
ATOM 1418 C C . ALA A 1 177 ? 8.244 -2.571 4.041 1.00 89.12 177 ALA A C 1
ATOM 1420 O O . ALA A 1 177 ? 7.734 -2.259 5.117 1.00 89.12 177 ALA A O 1
ATOM 1421 N N . ILE A 1 178 ? 9.572 -2.570 3.868 1.00 92.31 178 ILE A N 1
ATOM 1422 C CA . ILE A 1 178 ? 10.545 -2.213 4.919 1.00 92.31 178 ILE A CA 1
ATOM 1423 C C . ILE A 1 178 ? 10.310 -0.780 5.424 1.00 92.31 178 ILE A C 1
ATOM 1425 O O . ILE A 1 178 ? 10.344 -0.525 6.636 1.00 92.31 178 ILE A O 1
ATOM 1429 N N . SER A 1 179 ? 10.029 0.162 4.517 1.00 92.00 179 SER A N 1
ATOM 1430 C CA . SER A 1 179 ? 9.708 1.551 4.868 1.00 92.00 179 SER A CA 1
ATOM 1431 C C . SER A 1 179 ? 8.425 1.645 5.700 1.00 92.00 179 SER A C 1
ATOM 1433 O O . SER A 1 179 ? 8.395 2.323 6.730 1.00 92.00 179 SER A O 1
ATOM 1435 N N . GLN A 1 180 ? 7.371 0.930 5.300 1.00 90.00 180 GLN A N 1
ATOM 1436 C CA . GLN A 1 180 ? 6.100 0.901 6.026 1.00 90.00 180 GLN A CA 1
ATOM 1437 C C . GLN A 1 180 ? 6.231 0.241 7.404 1.00 90.00 180 GLN A C 1
ATOM 1439 O O . GLN A 1 180 ? 5.750 0.801 8.389 1.00 90.00 180 GLN A O 1
ATOM 1444 N N . ILE A 1 181 ? 6.944 -0.886 7.502 1.00 90.81 181 ILE A N 1
ATOM 1445 C CA . ILE A 1 181 ? 7.226 -1.556 8.779 1.00 90.81 181 ILE A CA 1
ATOM 1446 C C . ILE A 1 181 ? 8.007 -0.623 9.712 1.00 90.81 181 ILE A C 1
ATOM 1448 O O . ILE A 1 181 ? 7.688 -0.534 10.895 1.00 90.81 181 ILE A O 1
ATOM 1452 N N . SER A 1 182 ? 8.988 0.122 9.191 1.00 91.94 182 SER A N 1
ATOM 1453 C CA . SER A 1 182 ? 9.749 1.096 9.988 1.00 91.94 182 SER A CA 1
ATOM 1454 C C . SER A 1 182 ? 8.847 2.195 10.559 1.00 91.94 182 SER A C 1
ATOM 1456 O O . SER A 1 182 ? 8.914 2.479 11.753 1.00 91.94 182 SER A O 1
ATOM 1458 N N . LYS A 1 183 ? 7.935 2.747 9.745 1.00 90.19 183 LYS A N 1
ATOM 1459 C CA . LYS A 1 183 ? 6.941 3.731 10.211 1.00 90.19 183 LYS A CA 1
ATOM 1460 C C . LYS A 1 183 ? 6.034 3.158 11.300 1.00 90.19 183 LYS A C 1
ATOM 1462 O O . LYS A 1 183 ? 5.726 3.851 12.265 1.00 90.19 183 LYS A O 1
ATOM 1467 N N . GLU A 1 184 ? 5.618 1.903 11.161 1.00 88.00 184 GLU A N 1
ATOM 1468 C CA . GLU A 1 184 ? 4.768 1.238 12.150 1.00 88.00 184 GLU A CA 1
ATOM 1469 C C . GLU A 1 184 ? 5.509 0.983 13.473 1.00 88.00 184 GLU A C 1
ATOM 1471 O O . GLU A 1 184 ? 4.969 1.243 14.549 1.00 88.00 184 GLU A O 1
ATOM 1476 N N . ILE A 1 185 ? 6.780 0.570 13.416 1.00 89.56 185 ILE A N 1
ATOM 1477 C CA . ILE A 1 185 ? 7.643 0.451 14.601 1.00 89.56 185 ILE A CA 1
ATOM 1478 C C . ILE A 1 185 ? 7.781 1.812 15.306 1.00 89.56 185 ILE A C 1
ATOM 1480 O O . ILE A 1 185 ? 7.651 1.891 16.531 1.00 89.56 185 ILE A O 1
ATOM 1484 N N . ASP A 1 186 ? 7.990 2.894 14.554 1.00 87.88 186 ASP A N 1
ATOM 1485 C CA . ASP A 1 186 ? 8.098 4.249 15.104 1.00 87.88 186 ASP A CA 1
ATOM 1486 C C . ASP A 1 186 ? 6.791 4.735 15.737 1.00 87.88 186 ASP A C 1
ATOM 1488 O O . ASP A 1 186 ? 6.808 5.354 16.807 1.00 87.88 186 ASP A O 1
ATOM 1492 N N . ASN A 1 187 ? 5.645 4.420 15.130 1.00 83.81 187 ASN A N 1
ATOM 1493 C CA . ASN A 1 187 ? 4.331 4.707 15.704 1.00 83.81 187 ASN A CA 1
ATOM 1494 C C . ASN A 1 187 ? 4.141 3.991 17.048 1.00 83.81 187 ASN A C 1
ATOM 1496 O O . ASN A 1 187 ? 3.682 4.608 18.015 1.00 83.81 187 ASN A O 1
ATOM 1500 N N . GLN A 1 188 ? 4.560 2.725 17.145 1.00 80.56 188 GLN A N 1
ATOM 1501 C CA . GLN A 1 188 ? 4.532 1.974 18.402 1.00 80.56 188 GLN A CA 1
ATOM 1502 C C . GLN A 1 188 ? 5.492 2.556 19.450 1.00 80.56 188 GLN A C 1
ATOM 1504 O O . GLN A 1 188 ? 5.163 2.585 20.635 1.00 80.56 188 GLN A O 1
ATOM 1509 N N . ASN A 1 189 ? 6.636 3.112 19.039 1.00 78.12 189 ASN A N 1
ATOM 1510 C CA . ASN A 1 189 ? 7.552 3.807 19.950 1.00 78.12 189 ASN A CA 1
ATOM 1511 C C . ASN A 1 189 ? 6.950 5.116 20.486 1.00 78.12 189 ASN A C 1
ATOM 1513 O O . ASN A 1 189 ? 7.004 5.370 21.691 1.00 78.12 189 ASN A O 1
ATOM 1517 N N . ARG A 1 190 ? 6.304 5.914 19.627 1.00 68.12 190 ARG A N 1
ATOM 1518 C CA . ARG A 1 190 ? 5.648 7.185 20.001 1.00 68.12 190 ARG A CA 1
ATOM 1519 C C . ARG A 1 190 ? 4.427 6.995 20.900 1.00 68.12 190 ARG A C 1
ATOM 1521 O O . ARG A 1 190 ? 4.073 7.900 21.652 1.00 68.12 190 ARG A O 1
ATOM 1528 N N . ALA A 1 191 ? 3.795 5.823 20.863 1.00 55.69 191 ALA A N 1
ATOM 1529 C CA . ALA A 1 191 ? 2.686 5.491 21.751 1.00 55.69 191 ALA A CA 1
ATOM 1530 C C . ALA A 1 191 ? 3.097 5.385 23.237 1.00 55.69 191 ALA A C 1
ATOM 1532 O O . ALA A 1 191 ? 2.208 5.439 24.089 1.00 55.69 191 ALA A O 1
ATOM 1533 N N . SER A 1 192 ? 4.404 5.289 23.529 1.00 49.69 192 SER A N 1
ATOM 1534 C CA . SER A 1 192 ? 4.990 5.097 24.868 1.00 49.69 192 SER A CA 1
ATOM 1535 C C . SER A 1 192 ? 5.289 6.395 25.632 1.00 49.69 192 SER A C 1
ATOM 1537 O O . SER A 1 192 ? 5.531 6.352 26.836 1.00 49.69 192 SER A O 1
ATOM 1539 N N . THR A 1 193 ? 5.287 7.557 24.973 1.00 38.25 193 THR A N 1
ATOM 1540 C CA . THR A 1 193 ? 5.536 8.847 25.636 1.00 38.25 193 THR A CA 1
ATOM 1541 C C . THR A 1 193 ? 4.217 9.379 26.211 1.00 38.25 193 THR A C 1
ATOM 1543 O O . THR A 1 193 ? 3.235 9.457 25.462 1.00 38.25 193 THR A O 1
ATOM 1546 N N . PRO A 1 194 ? 4.141 9.764 27.504 1.00 37.28 194 PRO A N 1
ATOM 1547 C CA . PRO A 1 194 ? 2.915 10.261 28.118 1.00 37.28 194 PRO A CA 1
ATOM 1548 C C . PRO A 1 194 ? 2.650 11.693 27.644 1.00 37.28 194 PRO A C 1
ATOM 1550 O O . PRO A 1 194 ? 2.853 12.675 28.350 1.00 37.28 194 PRO A O 1
ATOM 1553 N N . VAL A 1 195 ? 2.187 11.824 26.407 1.00 40.19 195 VAL A N 1
ATOM 1554 C CA . VAL A 1 195 ? 1.469 13.014 25.970 1.00 40.19 195 VAL A CA 1
ATOM 1555 C C . VAL A 1 195 ? 0.142 12.984 26.720 1.00 40.19 195 VAL A C 1
ATOM 1557 O O . VAL A 1 195 ? -0.561 11.976 26.656 1.00 40.19 195 VAL A O 1
ATOM 1560 N N . LYS A 1 196 ? -0.200 14.060 27.440 1.00 39.97 196 LYS A N 1
ATOM 1561 C CA . LYS A 1 196 ? -1.559 14.292 27.953 1.00 39.97 196 LYS A CA 1
ATOM 1562 C C . LYS A 1 196 ? -2.525 14.161 26.771 1.00 39.97 196 LYS A C 1
ATOM 1564 O O . LYS A 1 196 ? -2.648 15.080 25.966 1.00 39.97 196 LYS A O 1
ATOM 1569 N N . ARG A 1 197 ? -3.121 12.981 26.600 1.00 38.47 197 ARG A N 1
ATOM 1570 C CA . ARG A 1 197 ? -4.031 12.707 25.491 1.00 38.47 197 ARG A CA 1
ATOM 1571 C C . ARG A 1 197 ? -5.389 13.318 25.833 1.00 38.47 197 ARG A C 1
ATOM 1573 O O . ARG A 1 197 ? -5.872 13.074 26.939 1.00 38.47 197 ARG A O 1
ATOM 1580 N N . PRO A 1 198 ? -6.027 14.059 24.914 1.00 35.62 198 PRO A N 1
ATOM 1581 C CA . PRO A 1 198 ? -7.476 14.157 24.948 1.00 35.62 198 PRO A CA 1
ATOM 1582 C C . PRO A 1 198 ? -8.049 12.736 24.833 1.00 35.62 198 PRO A C 1
ATOM 1584 O O . PRO A 1 198 ? -7.467 11.883 24.154 1.00 35.62 198 PRO A O 1
ATOM 1587 N N . MET A 1 199 ? -9.127 12.505 25.576 1.00 30.47 199 MET A N 1
ATOM 1588 C CA . MET A 1 199 ? -9.916 11.276 25.688 1.00 30.47 199 MET A CA 1
ATOM 1589 C C . MET A 1 199 ? -9.897 10.421 24.404 1.00 30.47 199 MET A C 1
ATOM 1591 O O . MET A 1 199 ? -10.128 10.920 23.303 1.00 30.47 199 MET A O 1
ATOM 1595 N N . LYS A 1 200 ? -9.552 9.135 24.545 1.00 35.31 200 LYS A N 1
ATOM 1596 C CA . LYS A 1 200 ? -9.714 8.116 23.502 1.00 35.31 200 LYS A CA 1
ATOM 1597 C C . LYS A 1 200 ? -10.706 7.075 24.017 1.00 35.31 200 LYS A C 1
ATOM 1599 O O . LYS A 1 200 ? -10.310 6.252 24.848 1.00 35.31 200 LYS A O 1
ATOM 1604 N N . LEU A 1 201 ? -11.925 7.065 23.480 1.00 32.91 201 LEU A N 1
ATOM 1605 C CA . LEU A 1 201 ? -12.762 5.867 23.458 1.00 32.91 201 LEU A CA 1
ATOM 1606 C C . LEU A 1 201 ? -11.983 4.683 22.907 1.00 32.91 201 LEU A C 1
ATOM 1608 O O . LEU A 1 201 ? -11.199 4.795 21.961 1.00 32.91 201 LEU A O 1
ATOM 1612 N N . ARG A 1 202 ? -12.265 3.528 23.493 1.00 29.00 202 ARG A N 1
ATOM 1613 C CA . ARG A 1 202 ? -11.918 2.226 22.939 1.00 29.00 202 ARG A CA 1
ATOM 1614 C C . ARG A 1 202 ? -12.853 1.915 21.769 1.00 29.00 202 ARG A C 1
ATOM 1616 O O . ARG A 1 202 ? -14.060 2.037 21.939 1.00 29.00 202 ARG A O 1
ATOM 1623 N N . TYR A 1 203 ? -12.302 1.431 20.660 1.00 37.44 203 TYR A N 1
ATOM 1624 C CA . TYR A 1 203 ? -13.061 0.691 19.650 1.00 37.44 203 TYR A CA 1
ATOM 1625 C C . TYR A 1 203 ? -12.792 -0.803 19.839 1.00 37.44 203 TYR A C 1
ATOM 1627 O O . TYR A 1 203 ? -11.657 -1.201 20.122 1.00 37.44 203 TYR A O 1
ATOM 1635 N N . ALA A 1 204 ? -13.857 -1.596 19.760 1.00 32.59 204 ALA A N 1
ATOM 1636 C CA . ALA A 1 204 ? -13.799 -3.046 19.696 1.00 32.59 204 ALA A CA 1
ATOM 1637 C C . ALA A 1 204 ? -13.382 -3.460 18.277 1.00 32.59 204 ALA A C 1
ATOM 1639 O O . ALA A 1 204 ? -13.946 -2.952 17.320 1.00 32.59 204 ALA A O 1
ATOM 1640 N N . ASP A 1 205 ? -12.388 -4.345 18.203 1.00 37.16 205 ASP A N 1
ATOM 1641 C CA . ASP A 1 205 ? -12.006 -5.211 17.084 1.00 37.16 205 ASP A CA 1
ATOM 1642 C C . ASP A 1 205 ? -11.950 -4.621 15.655 1.00 37.16 205 ASP A C 1
ATOM 1644 O O . ASP A 1 205 ? -12.960 -4.352 15.012 1.00 37.16 205 ASP A O 1
ATOM 1648 N N . ASP A 1 206 ? -10.718 -4.555 15.124 1.00 39.69 206 ASP A N 1
ATOM 1649 C CA . ASP A 1 206 ? -10.381 -4.544 13.688 1.00 39.69 206 ASP A CA 1
ATOM 1650 C C . ASP A 1 206 ? -10.952 -5.809 13.009 1.00 39.69 206 ASP A C 1
ATOM 1652 O O . ASP A 1 206 ? -10.250 -6.789 12.746 1.00 39.69 206 ASP A O 1
ATOM 1656 N N . ASP A 1 207 ? -12.256 -5.820 12.763 1.00 36.44 207 ASP A N 1
ATOM 1657 C CA . ASP A 1 207 ? -12.916 -6.850 11.980 1.00 36.44 207 ASP A CA 1
ATOM 1658 C C . ASP A 1 207 ? -12.835 -6.456 10.496 1.00 36.44 207 ASP A C 1
ATOM 1660 O O . ASP A 1 207 ? -13.534 -5.557 10.029 1.00 36.44 207 ASP A O 1
ATOM 1664 N N . ASP A 1 208 ? -11.968 -7.134 9.735 1.00 41.50 208 ASP A N 1
ATOM 1665 C CA . ASP A 1 208 ? -11.751 -6.978 8.282 1.00 41.50 208 ASP A CA 1
ATOM 1666 C C . ASP A 1 208 ? -12.984 -7.357 7.423 1.00 41.50 208 ASP A C 1
ATOM 1668 O O . ASP A 1 208 ? -12.876 -7.631 6.222 1.00 41.50 208 ASP A O 1
ATOM 1672 N N . ARG A 1 209 ? -14.190 -7.385 8.000 1.00 37.91 209 ARG A N 1
ATOM 1673 C CA . ARG A 1 209 ? -15.425 -7.559 7.241 1.00 37.91 209 ARG A CA 1
ATOM 1674 C C . ARG A 1 209 ? -15.632 -6.319 6.376 1.00 37.91 209 ARG A C 1
ATOM 1676 O O . ARG A 1 209 ? -15.917 -5.234 6.869 1.00 37.91 209 ARG A O 1
ATOM 1683 N N . TYR A 1 210 ? -15.500 -6.499 5.061 1.00 41.81 210 TYR A N 1
ATOM 1684 C CA . TYR A 1 210 ? -15.937 -5.542 4.046 1.00 41.81 210 TYR A CA 1
ATOM 1685 C C . TYR A 1 210 ? -17.463 -5.394 4.145 1.00 41.81 210 TYR A C 1
ATOM 1687 O O . TYR A 1 210 ? -18.227 -6.038 3.429 1.00 41.81 210 TYR A O 1
ATOM 1695 N N . ILE A 1 211 ? -17.918 -4.602 5.112 1.00 45.59 211 ILE A N 1
ATOM 1696 C CA . ILE A 1 211 ? -19.295 -4.148 5.200 1.00 45.59 211 ILE A CA 1
ATOM 1697 C C . ILE A 1 211 ? -19.339 -2.921 4.302 1.00 45.59 211 ILE A C 1
ATOM 1699 O O . ILE A 1 211 ? -18.785 -1.880 4.650 1.00 45.59 211 ILE A O 1
ATOM 1703 N N . SER A 1 212 ? -19.948 -3.059 3.121 1.00 49.06 212 SER A N 1
ATOM 1704 C CA . SER A 1 212 ? -20.322 -1.893 2.320 1.00 49.06 212 SER A CA 1
ATOM 1705 C C . SER A 1 212 ? -21.107 -0.955 3.244 1.00 49.06 212 SER A C 1
ATOM 1707 O O . SER A 1 212 ? -22.124 -1.401 3.795 1.00 49.06 212 SER A O 1
ATOM 1709 N N . PRO A 1 213 ? -20.629 0.279 3.496 1.00 55.25 213 PRO A N 1
ATOM 1710 C CA . PRO A 1 213 ? -21.249 1.188 4.448 1.00 55.25 213 PRO A CA 1
ATOM 1711 C C . PRO A 1 213 ? -22.573 1.663 3.856 1.00 55.25 213 PRO A C 1
ATOM 1713 O O . PRO A 1 213 ? -22.676 2.703 3.213 1.00 55.25 213 PRO A O 1
ATOM 1716 N N . THR A 1 214 ? -23.605 0.844 4.028 1.00 65.69 214 THR A N 1
ATOM 1717 C CA . THR A 1 214 ? -24.956 1.189 3.620 1.00 65.69 214 THR A CA 1
ATOM 1718 C C . THR A 1 214 ? -25.446 2.205 4.633 1.00 65.69 214 THR A C 1
ATOM 1720 O O . THR A 1 214 ? -25.656 1.864 5.796 1.00 65.69 214 THR A O 1
ATOM 1723 N N . ILE A 1 215 ? -25.581 3.460 4.203 1.00 73.75 215 ILE A N 1
ATOM 1724 C CA . ILE A 1 215 ? -26.202 4.504 5.019 1.00 73.75 215 ILE A CA 1
ATOM 1725 C C . ILE A 1 215 ? -27.593 3.989 5.425 1.00 73.75 215 ILE A C 1
ATOM 1727 O O . ILE A 1 215 ? -28.365 3.586 4.542 1.00 73.75 215 ILE A O 1
ATOM 1731 N N . PRO A 1 216 ? -27.892 3.891 6.734 1.00 74.75 216 PRO A N 1
ATOM 1732 C CA . PRO A 1 216 ? -29.116 3.256 7.190 1.00 74.75 216 PRO A CA 1
ATOM 1733 C C . PRO A 1 216 ? -30.326 4.082 6.779 1.00 74.75 216 PRO A C 1
ATOM 1735 O O . PRO A 1 216 ? -30.265 5.300 6.696 1.00 74.75 216 PRO A O 1
ATOM 1738 N N . ARG A 1 217 ? -31.459 3.416 6.560 1.00 74.75 217 ARG A N 1
ATOM 1739 C CA . ARG A 1 217 ? -32.712 4.118 6.274 1.00 74.75 217 ARG A CA 1
ATOM 1740 C C . ARG A 1 217 ? -33.185 4.841 7.538 1.00 74.75 217 ARG A C 1
ATOM 1742 O O . ARG A 1 217 ? -33.323 4.160 8.561 1.00 74.75 217 ARG A O 1
ATOM 1749 N N . PRO A 1 218 ? -33.475 6.150 7.478 1.00 77.25 218 PRO A N 1
ATOM 1750 C CA . PRO A 1 218 ? -33.982 6.865 8.631 1.00 77.25 218 PRO A CA 1
ATOM 1751 C C . PRO A 1 218 ? -35.403 6.402 8.946 1.00 77.25 218 PRO A C 1
ATOM 1753 O O . PRO A 1 218 ? -36.158 5.966 8.074 1.00 77.25 218 PRO A O 1
ATOM 1756 N N . THR A 1 219 ? -35.763 6.512 10.216 1.00 75.69 219 THR A N 1
ATOM 1757 C CA . THR A 1 219 ? -37.139 6.366 10.692 1.00 75.69 219 THR A CA 1
ATOM 1758 C C . THR A 1 219 ? -37.985 7.566 10.257 1.00 75.69 219 THR A C 1
ATOM 1760 O O . THR A 1 219 ? -39.182 7.422 10.024 1.00 75.69 219 THR A O 1
ATOM 1763 N N . ASP A 1 220 ? -37.357 8.739 10.120 1.00 77.62 220 ASP A N 1
ATOM 1764 C CA . ASP A 1 220 ? -37.990 9.966 9.640 1.00 77.62 220 ASP A CA 1
ATOM 1765 C C . ASP A 1 220 ? -37.848 10.110 8.116 1.00 77.62 220 ASP A C 1
ATOM 1767 O O . ASP A 1 220 ? -36.747 10.166 7.561 1.00 77.62 220 ASP A O 1
ATOM 1771 N N . ARG A 1 221 ? -38.991 10.163 7.432 1.00 73.69 221 ARG A N 1
ATOM 1772 C CA . ARG A 1 221 ? -39.079 10.215 5.970 1.00 73.69 221 ARG A CA 1
ATOM 1773 C C . ARG A 1 221 ? -38.820 11.612 5.405 1.00 73.69 221 ARG A C 1
ATOM 1775 O O . ARG A 1 221 ? -38.347 11.711 4.275 1.00 73.69 221 ARG A O 1
ATOM 1782 N N . GLU A 1 222 ? -39.106 12.672 6.156 1.00 76.62 222 GLU A N 1
ATOM 1783 C CA . GLU A 1 222 ? -38.901 14.054 5.699 1.00 76.62 222 GLU A CA 1
ATOM 1784 C C . GLU A 1 222 ? -37.412 14.420 5.708 1.00 76.62 222 GLU A C 1
ATOM 1786 O O . GLU A 1 222 ? -36.907 15.048 4.768 1.00 76.62 222 GLU A O 1
ATOM 1791 N N . LEU A 1 223 ? -36.683 13.926 6.716 1.00 76.81 223 LEU A N 1
ATOM 1792 C CA . LEU A 1 223 ? -35.228 14.061 6.794 1.00 76.81 223 LEU A CA 1
ATOM 1793 C C . LEU A 1 223 ? -34.528 13.403 5.599 1.00 76.81 223 LEU A C 1
ATOM 1795 O O . LEU A 1 223 ? -33.578 13.965 5.055 1.00 76.81 223 LEU A O 1
ATOM 1799 N N . LEU A 1 224 ? -35.028 12.254 5.131 1.00 79.19 224 LEU A N 1
ATOM 1800 C CA . LEU A 1 224 ? -34.468 11.577 3.961 1.00 79.19 224 LEU A CA 1
ATOM 1801 C C . LEU A 1 224 ? -34.587 12.422 2.690 1.00 79.19 224 LEU A C 1
ATOM 1803 O O . LEU A 1 224 ? -33.618 12.546 1.947 1.00 79.19 224 LEU A O 1
ATOM 1807 N N . MET A 1 225 ? -35.764 12.994 2.433 1.00 78.88 225 MET A N 1
ATOM 1808 C CA . MET A 1 225 ? -36.019 13.761 1.209 1.00 78.88 225 MET A CA 1
ATOM 1809 C C . MET A 1 225 ? -35.140 15.004 1.130 1.00 78.88 225 MET A C 1
ATOM 1811 O O . MET A 1 225 ? -34.524 15.274 0.096 1.00 78.88 225 MET A O 1
ATOM 1815 N N . THR A 1 226 ? -35.036 15.717 2.250 1.00 81.44 226 THR A N 1
ATOM 1816 C CA . THR A 1 226 ? -34.179 16.899 2.381 1.00 81.44 226 THR A CA 1
ATOM 1817 C C . THR A 1 226 ? -32.716 16.530 2.157 1.00 81.44 226 THR A C 1
ATOM 1819 O O . THR A 1 226 ? -32.033 17.134 1.331 1.00 81.44 226 THR A O 1
ATOM 1822 N N . TRP A 1 227 ? -32.256 15.467 2.818 1.00 84.88 227 TRP A N 1
ATOM 1823 C CA . TRP A 1 227 ? -30.884 14.991 2.702 1.00 84.88 227 TRP A CA 1
ATOM 1824 C C . TRP A 1 227 ? -30.525 14.577 1.268 1.00 84.88 227 TRP A C 1
ATOM 1826 O O . TRP A 1 227 ? -29.473 14.965 0.757 1.00 84.88 227 TRP A O 1
ATOM 1836 N N . ILE A 1 228 ? -31.412 13.850 0.577 1.00 80.50 228 ILE A N 1
ATOM 1837 C CA . ILE A 1 228 ? -31.202 13.434 -0.818 1.00 80.50 228 ILE A CA 1
ATOM 1838 C C . ILE A 1 228 ? -31.062 14.652 -1.730 1.00 80.50 228 ILE A C 1
ATOM 1840 O O . ILE A 1 228 ? -30.115 14.714 -2.516 1.00 80.50 228 ILE A O 1
ATOM 1844 N N . LEU A 1 229 ? -31.970 15.625 -1.625 1.00 81.12 229 LEU A N 1
ATOM 1845 C CA . LEU A 1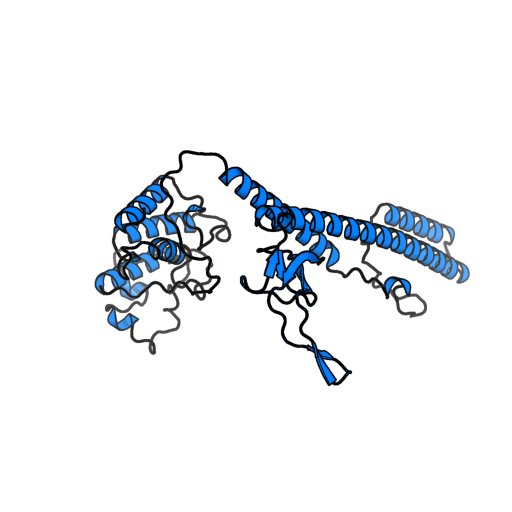 229 ? -31.919 16.835 -2.444 1.00 81.12 229 LEU A CA 1
ATOM 1846 C C . LEU A 1 229 ? -30.609 17.599 -2.266 1.00 81.12 229 LEU A C 1
ATOM 1848 O O . LEU A 1 229 ? -29.995 18.020 -3.250 1.00 81.12 229 LEU A O 1
ATOM 1852 N N . GLU A 1 230 ? -30.160 17.758 -1.024 1.00 84.81 230 GLU A N 1
ATOM 1853 C CA . GLU A 1 230 ? -28.901 18.435 -0.741 1.00 84.81 230 GLU A CA 1
ATOM 1854 C C . GLU A 1 230 ? -27.702 17.707 -1.345 1.00 84.81 230 GLU A C 1
ATOM 1856 O O . GLU A 1 230 ? -26.844 18.354 -1.948 1.00 84.81 230 GLU A O 1
ATOM 1861 N N . ARG A 1 231 ? -27.660 16.369 -1.257 1.00 84.62 231 ARG A N 1
ATOM 1862 C CA . ARG A 1 231 ? -26.572 15.589 -1.864 1.00 84.62 231 ARG A CA 1
ATOM 1863 C C . ARG A 1 231 ? -26.595 15.694 -3.384 1.00 84.62 231 ARG A C 1
ATOM 1865 O O . ARG A 1 231 ? -25.557 15.928 -3.992 1.00 84.62 231 ARG A O 1
ATOM 1872 N N . TYR A 1 232 ? -27.764 15.605 -4.015 1.00 80.88 232 TYR A N 1
ATOM 1873 C CA . TYR A 1 232 ? -27.874 15.799 -5.464 1.00 80.88 232 TYR A CA 1
ATOM 1874 C C . TYR A 1 232 ? -27.383 17.188 -5.890 1.00 80.88 232 TYR A C 1
ATOM 1876 O O . TYR A 1 232 ? -26.642 17.306 -6.865 1.00 80.88 232 TYR A O 1
ATOM 1884 N N . ASN A 1 233 ? -27.707 18.230 -5.123 1.00 82.69 233 ASN A N 1
ATOM 1885 C CA . ASN A 1 233 ? -27.243 19.587 -5.395 1.00 82.69 233 ASN A CA 1
ATOM 1886 C C . ASN A 1 233 ? -25.729 19.774 -5.196 1.00 82.69 233 ASN A C 1
ATOM 1888 O O . ASN A 1 233 ? -25.068 20.461 -5.984 1.00 82.69 233 ASN A O 1
ATOM 1892 N N . ALA A 1 234 ? -25.163 19.143 -4.168 1.00 82.44 234 ALA A N 1
ATOM 1893 C CA . ALA A 1 234 ? -23.731 19.179 -3.902 1.00 82.44 234 ALA A CA 1
ATOM 1894 C C . ALA A 1 234 ? -22.925 18.396 -4.952 1.00 82.44 234 ALA A C 1
ATOM 1896 O O . ALA A 1 234 ? -21.849 18.834 -5.349 1.00 82.44 234 ALA A O 1
ATOM 1897 N N . TRP A 1 235 ? -23.451 17.275 -5.447 1.00 81.25 235 TRP A N 1
ATOM 1898 C CA . TRP A 1 235 ? -22.729 16.365 -6.340 1.00 81.25 235 TRP A CA 1
ATOM 1899 C C . TRP A 1 235 ? -22.946 16.625 -7.830 1.00 81.25 235 TRP A C 1
ATOM 1901 O O . TRP A 1 235 ? -22.087 16.273 -8.644 1.00 81.25 235 TRP A O 1
ATOM 1911 N N . SER A 1 236 ? -24.063 17.245 -8.206 1.00 81.69 236 SER A N 1
ATOM 1912 C CA . SER A 1 236 ? -24.350 17.588 -9.596 1.00 81.69 236 SER A CA 1
ATOM 1913 C C . SER A 1 236 ? -23.435 18.709 -10.096 1.00 81.69 236 SER A C 1
ATOM 1915 O O . SER A 1 236 ? -23.188 19.710 -9.414 1.00 81.69 236 SER A O 1
ATOM 1917 N N . SER A 1 237 ? -22.953 18.576 -11.334 1.00 80.38 237 SER A N 1
ATOM 1918 C CA . SER A 1 237 ? -22.223 19.634 -12.037 1.00 80.38 237 SER A CA 1
ATOM 1919 C C . SER A 1 237 ? -23.126 20.796 -12.466 1.00 80.38 237 SER A C 1
ATOM 1921 O O . SER A 1 237 ? -22.625 21.829 -12.907 1.00 80.38 237 SER A O 1
ATOM 1923 N N . LYS A 1 238 ? -24.453 20.628 -12.387 1.00 80.12 238 LYS A N 1
ATOM 1924 C CA . LYS A 1 238 ? -25.461 21.648 -12.701 1.00 80.12 238 LYS A CA 1
ATOM 1925 C C . LYS A 1 238 ? -26.439 21.789 -11.539 1.00 80.12 238 LYS A C 1
ATOM 1927 O O . LYS A 1 238 ? -26.980 20.789 -11.080 1.00 80.12 238 LYS A O 1
ATOM 1932 N N . ALA A 1 239 ? -26.698 23.019 -11.117 1.00 80.31 239 ALA A N 1
ATOM 1933 C CA . ALA A 1 239 ? -27.695 23.314 -10.095 1.00 80.31 239 ALA A CA 1
ATOM 1934 C C . ALA A 1 239 ? -29.022 23.764 -10.739 1.00 80.31 239 ALA A C 1
ATOM 1936 O O . ALA A 1 239 ? -28.976 24.436 -11.778 1.00 80.31 239 ALA A O 1
ATOM 1937 N N . PRO A 1 240 ? -30.183 23.437 -10.140 1.00 82.81 240 PRO A N 1
ATOM 1938 C CA . PRO A 1 240 ? -31.470 23.980 -10.554 1.00 82.81 240 PRO A CA 1
ATOM 1939 C C . PRO A 1 240 ? -31.472 25.500 -10.383 1.00 82.81 240 PRO A C 1
ATOM 1941 O O . PRO A 1 240 ? -30.891 26.053 -9.444 1.00 82.81 240 PRO A O 1
ATOM 1944 N N . THR A 1 241 ? -32.131 26.202 -11.297 1.00 83.88 241 THR A N 1
ATOM 1945 C CA . THR A 1 241 ? -32.381 27.635 -11.154 1.00 83.88 241 THR A CA 1
ATOM 1946 C C . THR A 1 241 ? -33.535 27.878 -10.181 1.00 83.88 241 THR A C 1
ATOM 1948 O O . THR A 1 241 ? -34.321 26.987 -9.884 1.00 83.88 241 THR A O 1
ATOM 1951 N N . ARG A 1 242 ? -33.707 29.122 -9.712 1.00 78.44 242 ARG A N 1
ATOM 1952 C CA . ARG A 1 242 ? -34.793 29.496 -8.780 1.00 78.44 242 ARG A CA 1
ATOM 1953 C C . ARG A 1 242 ? -36.211 29.186 -9.303 1.00 78.44 242 ARG A C 1
ATOM 1955 O O . ARG A 1 242 ? -37.156 29.225 -8.524 1.00 78.44 242 ARG A O 1
ATOM 1962 N N . ARG A 1 243 ? -36.371 28.971 -10.613 1.00 79.62 243 ARG A N 1
ATOM 1963 C CA . ARG A 1 243 ? -37.657 28.655 -11.256 1.00 79.62 243 ARG A CA 1
ATOM 1964 C C . ARG A 1 243 ? -37.863 27.159 -11.491 1.00 79.62 243 ARG A C 1
ATOM 1966 O O . ARG A 1 243 ? -38.977 26.780 -11.831 1.00 79.62 243 ARG A O 1
ATOM 1973 N N . ASP A 1 244 ? -36.816 26.355 -11.340 1.00 82.75 244 ASP A N 1
ATOM 1974 C CA . ASP A 1 244 ? -36.886 24.915 -11.547 1.00 82.75 244 ASP A CA 1
ATOM 1975 C C . ASP A 1 244 ? -37.378 24.241 -10.266 1.00 82.75 244 ASP A C 1
ATOM 1977 O O . ASP A 1 244 ? -36.958 24.603 -9.166 1.00 82.75 244 ASP A O 1
ATOM 1981 N N . ASP A 1 245 ? -38.249 23.247 -10.411 1.00 81.50 245 ASP A N 1
ATOM 1982 C CA . ASP A 1 245 ? -38.565 22.324 -9.326 1.00 81.50 245 ASP A CA 1
ATOM 1983 C C . ASP A 1 245 ? -37.380 21.353 -9.155 1.00 81.50 245 ASP A C 1
ATOM 1985 O O . ASP A 1 245 ? -37.080 20.603 -10.092 1.00 81.50 245 ASP A O 1
ATOM 1989 N N . PRO A 1 246 ? -36.683 21.344 -8.001 1.00 79.50 246 PRO A N 1
ATOM 1990 C CA . PRO A 1 246 ? -35.536 20.469 -7.771 1.00 79.50 246 PRO A CA 1
ATOM 1991 C C . PRO A 1 246 ? -35.858 18.979 -7.934 1.00 79.50 246 PRO A C 1
ATOM 1993 O O . PRO A 1 246 ? -35.005 18.229 -8.413 1.00 79.50 246 PRO A O 1
ATOM 1996 N N . PHE A 1 247 ? -37.072 18.543 -7.582 1.00 77.94 247 PHE A N 1
ATOM 1997 C CA . PHE A 1 247 ? -37.475 17.144 -7.729 1.00 77.94 247 PHE A CA 1
ATOM 1998 C C . PHE A 1 247 ? -37.604 16.773 -9.205 1.00 77.94 247 PHE A C 1
ATOM 2000 O O . PHE A 1 247 ? -37.043 15.769 -9.642 1.00 77.94 247 PHE A O 1
ATOM 2007 N N . GLN A 1 248 ? -38.236 17.630 -10.008 1.00 78.31 248 GLN A N 1
ATOM 2008 C CA . GLN A 1 248 ? -38.331 17.423 -11.455 1.00 78.31 248 GLN A CA 1
ATOM 2009 C C . GLN A 1 248 ? -36.971 17.554 -12.150 1.00 78.31 248 GLN A C 1
ATOM 2011 O O . GLN A 1 248 ? -36.645 16.745 -13.018 1.00 78.31 248 GLN A O 1
ATOM 2016 N N . PHE A 1 249 ? -36.149 18.527 -11.747 1.00 79.25 249 PHE A N 1
ATOM 2017 C CA . PHE A 1 249 ? -34.826 18.775 -12.326 1.00 79.25 249 PHE A CA 1
ATOM 2018 C C . PHE A 1 249 ? -33.897 17.564 -12.176 1.00 79.25 249 PHE A C 1
ATOM 2020 O O . PHE A 1 249 ? -33.213 17.182 -13.127 1.00 79.25 249 PHE A O 1
ATOM 2027 N N . TYR A 1 250 ? -33.900 16.935 -10.998 1.00 76.62 250 TYR A N 1
ATOM 2028 C CA . TYR A 1 250 ? -33.104 15.738 -10.717 1.00 76.62 250 TYR A CA 1
ATOM 2029 C C . TYR A 1 250 ? -33.826 14.421 -11.033 1.00 76.62 250 TYR A C 1
ATOM 2031 O O . TYR A 1 250 ? -33.229 13.353 -10.881 1.00 76.62 250 TYR A O 1
ATOM 2039 N N . ASN A 1 251 ? -35.076 14.477 -11.507 1.00 75.06 251 ASN A N 1
ATOM 2040 C CA . ASN A 1 251 ? -35.933 13.315 -11.747 1.00 75.06 251 ASN A CA 1
ATOM 2041 C C . ASN A 1 251 ? -36.073 12.421 -10.493 1.00 75.06 251 ASN A C 1
ATOM 2043 O O . ASN A 1 251 ? -35.893 11.201 -10.553 1.00 75.06 251 ASN A O 1
ATOM 2047 N N . LEU A 1 252 ? -36.355 13.057 -9.355 1.00 75.12 252 LEU A N 1
ATOM 2048 C CA . LEU A 1 252 ? -36.618 12.441 -8.055 1.00 75.12 252 LEU A CA 1
ATOM 2049 C C . LEU A 1 252 ? -38.135 12.344 -7.823 1.00 75.12 252 LEU A C 1
ATOM 2051 O O . LEU A 1 252 ? -38.865 13.237 -8.254 1.00 75.12 252 LEU A O 1
ATOM 2055 N N . PRO A 1 253 ? -38.636 11.300 -7.141 1.00 72.31 253 PRO A N 1
ATOM 2056 C CA . PRO A 1 253 ? -40.036 11.258 -6.740 1.00 72.31 253 PRO A CA 1
ATOM 2057 C C . PRO A 1 253 ? -40.313 12.342 -5.690 1.00 72.31 253 PRO A C 1
ATOM 2059 O O . PRO A 1 253 ? -39.457 12.680 -4.872 1.00 72.31 253 PRO A O 1
ATOM 2062 N N . GLU A 1 254 ? -41.539 12.850 -5.682 1.00 69.38 254 GLU A N 1
ATOM 2063 C CA . GLU A 1 254 ? -41.986 13.853 -4.708 1.00 69.38 254 GLU A CA 1
ATOM 2064 C C . GLU A 1 254 ? -42.209 13.251 -3.307 1.00 69.38 254 GLU A C 1
ATOM 2066 O O . GLU A 1 254 ? -42.266 13.982 -2.320 1.00 69.38 254 GLU A O 1
ATOM 2071 N N . ASN A 1 255 ? -42.304 11.917 -3.191 1.00 72.50 255 ASN A N 1
ATOM 2072 C CA . ASN A 1 255 ? -42.506 11.211 -1.928 1.00 72.50 255 ASN A CA 1
ATOM 2073 C C . ASN A 1 255 ? -41.341 10.270 -1.568 1.00 72.50 255 ASN A C 1
ATOM 2075 O O . ASN A 1 255 ? -40.702 9.657 -2.422 1.00 72.50 255 ASN A O 1
ATOM 2079 N N . ALA A 1 256 ? -41.101 10.114 -0.262 1.00 66.19 256 ALA A N 1
ATOM 2080 C CA . ALA A 1 256 ? -40.074 9.209 0.255 1.00 66.19 256 ALA A CA 1
ATOM 2081 C C . ALA A 1 256 ? -40.389 7.735 -0.046 1.00 66.19 256 ALA A C 1
ATOM 2083 O O . ALA A 1 256 ? -39.478 6.949 -0.276 1.00 66.19 256 ALA A O 1
ATOM 2084 N N . ASP A 1 257 ? -41.674 7.361 -0.080 1.00 66.56 257 ASP A N 1
ATOM 2085 C CA . ASP A 1 257 ? -42.111 5.988 -0.367 1.00 66.56 257 ASP A CA 1
ATOM 2086 C C . ASP A 1 257 ? -41.704 5.516 -1.763 1.00 66.56 257 ASP A C 1
ATOM 2088 O O . ASP A 1 257 ?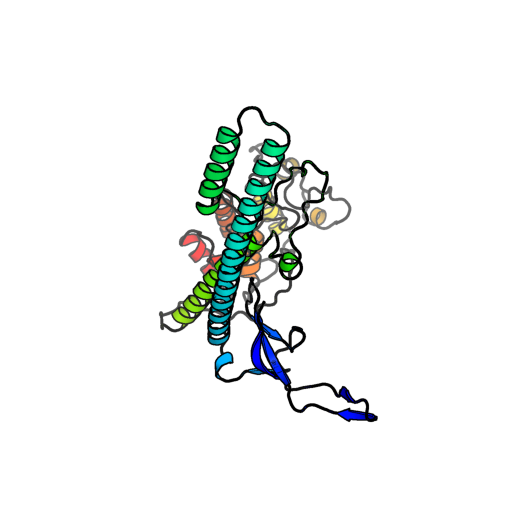 -41.275 4.371 -1.917 1.00 66.56 257 ASP A O 1
ATOM 2092 N N . GLY A 1 258 ? -41.703 6.429 -2.740 1.00 63.75 258 GLY A N 1
ATOM 2093 C CA . GLY A 1 258 ? -41.189 6.173 -4.076 1.00 63.75 258 GLY A CA 1
ATOM 2094 C C . GLY A 1 258 ? -39.759 5.641 -4.044 1.00 63.75 258 GLY A C 1
ATOM 2095 O O . GLY A 1 258 ? -39.483 4.681 -4.750 1.00 63.75 258 GLY A O 1
ATOM 2096 N N . PHE A 1 259 ? -38.882 6.162 -3.169 1.00 62.00 259 PHE A N 1
ATOM 2097 C CA . PHE A 1 259 ? -37.487 5.703 -3.016 1.00 62.00 259 PHE A CA 1
ATOM 2098 C C . PHE A 1 259 ? -37.337 4.260 -2.533 1.00 62.00 259 PHE A C 1
ATOM 2100 O O . PHE A 1 259 ? -36.265 3.666 -2.681 1.00 62.00 259 PHE A O 1
ATOM 2107 N N . PHE A 1 260 ? -38.378 3.683 -1.935 1.00 58.25 260 PHE A N 1
ATOM 2108 C CA . PHE A 1 260 ? -38.301 2.374 -1.298 1.00 58.25 260 PHE A CA 1
ATOM 2109 C C . PHE A 1 260 ? -38.872 1.233 -2.155 1.00 58.25 260 PHE A C 1
ATOM 2111 O O . PHE A 1 260 ? -38.616 0.066 -1.834 1.00 58.25 260 PHE A O 1
ATOM 2118 N N . GLU A 1 261 ? -39.562 1.538 -3.258 1.00 59.09 261 GLU A N 1
ATOM 2119 C CA . GLU A 1 261 ? -40.119 0.566 -4.209 1.00 59.09 261 GLU A CA 1
ATOM 2120 C C . GLU A 1 261 ? -39.063 0.143 -5.249 1.00 59.09 261 GLU A C 1
ATOM 2122 O O . GLU A 1 261 ? -38.904 0.725 -6.319 1.00 59.09 261 GLU A O 1
ATOM 2127 N N . LYS A 1 262 ? -38.299 -0.892 -4.891 1.00 45.34 262 LYS A N 1
ATOM 2128 C CA . LYS A 1 262 ? -37.034 -1.324 -5.515 1.00 45.34 262 LYS A CA 1
ATOM 2129 C C . LYS A 1 262 ? -37.048 -1.682 -7.014 1.00 45.34 262 LYS A C 1
ATOM 2131 O O . LYS A 1 262 ? -35.964 -1.766 -7.583 1.00 45.34 262 LYS A O 1
ATOM 2136 N N . ASP A 1 263 ? -38.202 -1.879 -7.649 1.00 45.88 263 ASP A N 1
ATOM 2137 C CA . ASP A 1 263 ? -38.265 -2.544 -8.965 1.00 45.88 263 ASP A CA 1
ATOM 2138 C C . ASP A 1 263 ? -38.552 -1.611 -10.156 1.00 45.88 263 ASP A C 1
ATOM 2140 O O . ASP A 1 263 ? -38.400 -2.023 -11.303 1.00 45.88 263 ASP A O 1
ATOM 2144 N N . HIS A 1 264 ? -38.920 -0.347 -9.921 1.00 42.41 264 HIS A N 1
ATOM 2145 C CA . HIS A 1 264 ? -39.289 0.597 -10.996 1.00 42.41 264 HIS A CA 1
ATOM 2146 C C . HIS A 1 264 ? -38.312 1.761 -11.158 1.00 42.41 264 HIS A C 1
ATOM 2148 O O . HIS A 1 264 ? -38.578 2.721 -11.883 1.00 42.41 264 HIS A O 1
ATOM 2154 N N . TRP A 1 265 ? -37.175 1.694 -10.474 1.00 51.41 265 TRP A N 1
ATOM 2155 C CA . TRP A 1 265 ? -36.212 2.778 -10.476 1.00 51.41 265 TRP A CA 1
ATOM 2156 C C . TRP A 1 265 ? -35.328 2.586 -11.701 1.00 51.41 265 TRP A C 1
ATOM 2158 O O . TRP A 1 265 ? -34.690 1.537 -11.816 1.00 51.41 265 TRP A O 1
ATOM 2168 N N . PRO A 1 266 ? -35.270 3.550 -12.641 1.00 41.66 266 PRO A N 1
ATOM 2169 C CA . PRO A 1 266 ? -34.231 3.493 -13.653 1.00 41.66 266 PRO A CA 1
ATOM 2170 C C . PRO A 1 266 ? -32.898 3.435 -12.900 1.00 41.66 266 PRO A C 1
ATOM 2172 O O . PRO A 1 266 ? -32.786 4.030 -11.829 1.00 41.66 266 PRO A O 1
ATOM 2175 N N . ASP A 1 267 ? -31.887 2.756 -13.442 1.00 44.31 267 ASP A N 1
ATOM 2176 C CA . ASP A 1 267 ? -30.541 2.552 -12.856 1.00 44.31 267 ASP A CA 1
ATOM 2177 C C . ASP A 1 267 ? -29.888 3.799 -12.201 1.00 44.31 267 ASP A C 1
ATOM 2179 O O . ASP A 1 267 ? -28.942 3.714 -11.426 1.00 44.31 267 ASP A O 1
ATOM 2183 N N . ARG A 1 268 ? -30.457 4.962 -12.496 1.00 43.91 268 ARG A N 1
ATOM 2184 C CA . ARG A 1 268 ? -30.341 6.317 -11.958 1.00 43.91 268 ARG A CA 1
ATOM 2185 C C . ARG A 1 268 ? -30.410 6.505 -10.442 1.00 43.91 268 ARG A C 1
ATOM 2187 O O . ARG A 1 268 ? -29.959 7.544 -9.981 1.00 43.91 268 ARG A O 1
ATOM 2194 N N . VAL A 1 269 ? -30.895 5.553 -9.651 1.00 46.44 269 VAL A N 1
ATOM 2195 C CA . VAL A 1 269 ? -30.814 5.683 -8.175 1.00 46.44 269 VAL A CA 1
ATOM 2196 C C . VAL A 1 269 ? -29.771 4.764 -7.551 1.00 46.44 269 VAL A C 1
ATOM 2198 O O . VAL A 1 269 ? -29.665 4.589 -6.337 1.00 46.44 269 VAL A O 1
ATOM 2201 N N . ARG A 1 270 ? -28.851 4.302 -8.392 1.00 49.81 270 ARG A N 1
ATOM 2202 C CA . ARG A 1 270 ? -27.460 4.158 -7.982 1.00 49.81 270 ARG A CA 1
ATOM 2203 C C . ARG A 1 270 ? -26.806 5.541 -7.963 1.00 49.81 270 ARG A C 1
ATOM 2205 O O . ARG A 1 270 ? -26.036 5.861 -8.855 1.00 49.81 270 ARG A O 1
ATOM 2212 N N . GLY A 1 271 ? -27.167 6.346 -6.962 1.00 55.53 271 GLY A N 1
ATOM 2213 C CA . GLY A 1 271 ? -26.415 7.531 -6.542 1.00 55.53 271 GLY A CA 1
ATOM 2214 C C . GLY A 1 271 ? -26.199 8.612 -7.606 1.00 55.53 271 GLY A C 1
ATOM 2215 O O . GLY A 1 271 ? -25.266 8.529 -8.393 1.00 55.53 271 GLY A O 1
ATOM 2216 N N . ILE A 1 272 ? -27.002 9.677 -7.546 1.00 57.22 272 ILE A N 1
ATOM 2217 C CA . ILE A 1 272 ? -26.839 10.942 -8.285 1.00 57.22 272 ILE A CA 1
ATOM 2218 C C . ILE A 1 272 ? -26.991 10.806 -9.812 1.00 57.22 272 ILE A C 1
ATOM 2220 O O . ILE A 1 272 ? -26.093 10.411 -10.554 1.00 57.22 272 ILE A O 1
ATOM 2224 N N . VAL A 1 273 ? -28.152 11.230 -10.306 1.00 50.59 273 VAL A N 1
ATOM 2225 C CA . VAL A 1 273 ? -28.457 11.338 -11.738 1.00 50.59 273 VAL A CA 1
ATOM 2226 C C . VAL A 1 273 ? -27.819 12.594 -12.314 1.00 50.59 273 VAL A C 1
ATOM 2228 O O . VAL A 1 273 ? -28.241 13.705 -12.007 1.00 50.59 273 VAL A O 1
ATOM 2231 N N . GLY A 1 274 ? -26.849 12.426 -13.209 1.00 61.62 274 GLY A N 1
ATOM 2232 C CA . GLY A 1 274 ? -26.316 13.524 -14.012 1.00 61.62 274 GLY A CA 1
ATOM 2233 C C . GLY A 1 274 ? -24.802 13.499 -14.152 1.00 61.62 274 GLY A C 1
ATOM 2234 O O . GLY A 1 274 ? -24.123 12.560 -13.743 1.00 61.62 274 GLY A O 1
ATOM 2235 N N . GLN A 1 275 ? -24.264 14.549 -14.767 1.00 69.19 275 GLN A N 1
ATOM 2236 C CA . GLN A 1 275 ? -22.826 14.771 -14.790 1.00 69.19 275 GLN A CA 1
ATOM 2237 C C . GLN A 1 275 ? -22.389 15.156 -13.371 1.00 69.19 275 GLN A C 1
ATOM 2239 O O . GLN A 1 275 ? -22.804 16.188 -12.847 1.00 69.19 275 GLN A O 1
ATOM 2244 N N . LEU A 1 276 ? -21.591 14.302 -12.735 1.00 75.31 276 LEU A N 1
ATOM 2245 C CA . LEU A 1 276 ? -21.020 14.586 -11.422 1.00 75.31 276 LEU A CA 1
ATOM 2246 C C . LEU A 1 276 ? -20.016 15.736 -11.523 1.00 75.31 276 LEU A C 1
ATOM 2248 O O . LEU A 1 276 ? -19.356 15.907 -12.552 1.00 75.31 276 LEU A O 1
ATOM 2252 N N . ARG A 1 277 ? -19.842 16.486 -10.430 1.00 78.38 277 ARG A N 1
ATOM 2253 C CA . ARG A 1 277 ? -18.745 17.460 -10.312 1.00 78.38 277 ARG A CA 1
ATOM 2254 C C . ARG A 1 277 ? -17.377 16.803 -10.508 1.00 78.38 277 ARG A C 1
ATOM 2256 O O . ARG A 1 277 ? -16.481 17.445 -11.048 1.00 78.38 277 ARG A O 1
ATOM 2263 N N . ILE A 1 278 ? -17.227 15.543 -10.082 1.00 76.06 278 ILE A N 1
ATOM 2264 C CA . ILE A 1 278 ? -15.963 14.793 -10.084 1.00 76.06 278 ILE A CA 1
ATOM 2265 C C . ILE A 1 278 ? -16.208 13.338 -10.514 1.00 76.06 278 ILE A C 1
ATOM 2267 O O . ILE A 1 278 ? -17.214 1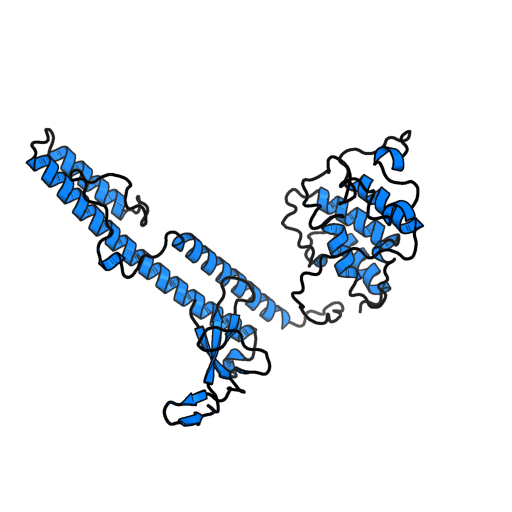2.756 -10.102 1.00 76.06 278 ILE A O 1
ATOM 2271 N N . PRO A 1 279 ? -15.312 12.721 -11.314 1.00 73.00 279 PRO A N 1
ATOM 2272 C CA . PRO A 1 279 ? -15.384 11.293 -11.622 1.00 73.00 279 PRO A CA 1
ATOM 2273 C C . PRO A 1 279 ? -15.296 10.450 -10.339 1.00 73.00 279 PRO A C 1
ATOM 2275 O O . PRO A 1 279 ? -14.289 10.496 -9.635 1.00 73.00 279 PRO A O 1
ATOM 2278 N N . HIS A 1 280 ? -16.343 9.681 -10.027 1.00 72.75 280 HIS A N 1
ATOM 2279 C CA . HIS A 1 280 ? -16.420 8.879 -8.805 1.00 72.75 280 HIS A CA 1
ATOM 2280 C C . HIS A 1 280 ? -17.076 7.516 -9.052 1.00 72.75 280 HIS A C 1
ATOM 2282 O O . HIS A 1 280 ? -17.957 7.389 -9.902 1.00 72.75 280 HIS A O 1
ATOM 2288 N N . ASN A 1 281 ? -16.662 6.495 -8.293 1.00 69.81 281 ASN A N 1
ATOM 2289 C CA . ASN A 1 281 ? -17.261 5.165 -8.365 1.00 69.81 281 ASN A CA 1
ATOM 2290 C C . ASN A 1 281 ? -18.540 5.092 -7.515 1.00 69.81 281 ASN A C 1
ATOM 2292 O O . ASN A 1 281 ? -18.526 4.636 -6.371 1.00 69.81 281 ASN A O 1
ATOM 2296 N N . THR A 1 282 ? -19.662 5.498 -8.104 1.00 68.88 282 THR A N 1
ATOM 2297 C CA . THR A 1 282 ? -20.986 5.457 -7.461 1.00 68.88 282 THR A CA 1
ATOM 2298 C C . THR A 1 282 ? -21.525 4.038 -7.242 1.00 68.88 282 THR A C 1
ATOM 2300 O O . THR A 1 282 ? -22.512 3.869 -6.531 1.00 68.88 282 THR A O 1
ATOM 2303 N N . ASN A 1 283 ? -20.877 3.000 -7.794 1.00 66.50 283 ASN A N 1
ATOM 2304 C CA . ASN A 1 283 ? -21.244 1.609 -7.502 1.00 66.50 283 ASN A CA 1
ATOM 2305 C C . ASN A 1 283 ? -20.766 1.160 -6.116 1.00 66.50 283 ASN A C 1
ATOM 2307 O O . ASN A 1 283 ? -21.432 0.349 -5.480 1.00 66.50 283 ASN A O 1
ATOM 2311 N N . GLU A 1 284 ? -19.612 1.656 -5.668 1.00 68.38 284 GLU A N 1
ATOM 2312 C CA . GLU A 1 284 ? -19.038 1.303 -4.364 1.00 68.38 284 GLU A CA 1
ATOM 2313 C C . GLU A 1 284 ? -19.503 2.271 -3.271 1.00 68.38 284 GLU A C 1
ATOM 2315 O O . GLU A 1 284 ? -19.862 1.846 -2.174 1.00 68.38 284 GLU A O 1
ATOM 2320 N N . PHE A 1 285 ? -19.575 3.564 -3.602 1.00 73.94 285 PHE A N 1
ATOM 2321 C CA . PHE A 1 285 ? -20.018 4.618 -2.695 1.00 73.94 285 PHE A CA 1
ATOM 2322 C C . PHE A 1 285 ? -21.130 5.447 -3.360 1.00 73.94 285 PHE A C 1
ATOM 2324 O O . PHE A 1 285 ? -20.858 6.502 -3.937 1.00 73.94 285 PHE A O 1
ATOM 2331 N N . PRO A 1 286 ? -22.399 5.002 -3.295 1.00 69.25 286 PRO A N 1
ATOM 2332 C CA . PRO A 1 286 ? -23.509 5.653 -4.004 1.00 69.25 286 PRO A CA 1
ATOM 2333 C C . PRO A 1 286 ? -23.785 7.084 -3.529 1.00 69.25 286 PRO A C 1
ATOM 2335 O O . PRO A 1 286 ? -24.305 7.897 -4.283 1.00 69.25 286 PRO A O 1
ATOM 2338 N N . TRP A 1 287 ? -23.397 7.407 -2.296 1.00 76.62 287 TRP A N 1
ATOM 2339 C CA . TRP A 1 287 ? -23.491 8.752 -1.718 1.00 76.62 287 TRP A CA 1
ATOM 2340 C C . TRP A 1 287 ? -22.113 9.366 -1.453 1.00 76.62 287 TRP A C 1
ATOM 2342 O O . TRP A 1 287 ? -21.979 10.329 -0.703 1.00 76.62 287 TRP A O 1
ATOM 2352 N N . GLY A 1 288 ? -21.075 8.774 -2.045 1.00 79.44 288 GLY A N 1
ATOM 2353 C CA . GLY A 1 288 ? -19.707 9.231 -1.925 1.00 79.44 288 GLY A CA 1
ATOM 2354 C C . GLY A 1 288 ? -18.939 8.772 -0.697 1.00 79.44 288 GLY A C 1
ATOM 2355 O O . GLY A 1 288 ? -19.482 8.308 0.312 1.00 79.44 288 GLY A O 1
ATOM 2356 N N . ILE A 1 289 ? -17.624 8.958 -0.795 1.00 82.88 289 ILE A N 1
ATOM 2357 C CA . ILE A 1 289 ? -16.669 8.704 0.285 1.00 82.88 289 ILE A CA 1
ATOM 2358 C C . ILE A 1 289 ? -16.952 9.574 1.526 1.00 82.88 289 ILE A C 1
ATOM 2360 O O . ILE A 1 289 ? -16.947 9.006 2.616 1.00 82.88 289 ILE A O 1
ATOM 2364 N N . PRO A 1 290 ? -17.244 10.893 1.427 1.00 87.25 290 PRO A N 1
ATOM 2365 C CA . PRO A 1 290 ? -17.525 11.721 2.607 1.00 87.25 290 PRO A CA 1
ATOM 2366 C C . PRO A 1 290 ? -18.699 11.223 3.449 1.00 87.25 290 PRO A C 1
ATOM 2368 O O . PRO A 1 290 ? -18.555 11.082 4.664 1.00 87.25 290 PRO A O 1
ATOM 2371 N N . ALA A 1 291 ? -19.828 10.890 2.816 1.00 86.56 291 ALA A N 1
ATOM 2372 C CA . ALA A 1 291 ? -21.009 10.399 3.522 1.00 86.56 291 ALA A CA 1
ATOM 2373 C C . ALA A 1 291 ? -20.748 9.038 4.168 1.00 86.56 291 ALA A C 1
ATOM 2375 O O . ALA A 1 291 ? -21.086 8.821 5.330 1.00 86.56 291 ALA A O 1
ATOM 2376 N N . SER A 1 292 ? -20.068 8.150 3.443 1.00 84.19 292 SER A N 1
ATOM 2377 C CA . SER A 1 292 ? -19.690 6.826 3.940 1.00 84.19 292 SER A CA 1
ATOM 2378 C C . SER A 1 292 ? -18.738 6.911 5.139 1.00 84.19 292 SER A C 1
ATOM 2380 O O . SER A 1 292 ? -18.939 6.228 6.141 1.00 84.19 292 SER A O 1
ATOM 2382 N N . ALA A 1 293 ? -17.732 7.787 5.064 1.00 85.00 293 ALA A N 1
ATOM 2383 C CA . ALA A 1 293 ? -16.745 7.997 6.120 1.00 85.00 293 ALA A CA 1
ATOM 2384 C C . ALA A 1 293 ? -17.360 8.632 7.372 1.00 85.00 293 ALA A C 1
ATOM 2386 O O . ALA A 1 293 ? -17.056 8.217 8.490 1.00 85.00 293 ALA A O 1
ATOM 2387 N N . LEU A 1 294 ? -18.240 9.623 7.194 1.00 88.31 294 LEU A N 1
ATOM 2388 C CA . LEU A 1 294 ? -18.959 10.236 8.305 1.00 88.31 294 LEU A CA 1
ATOM 2389 C C . LEU A 1 294 ? -19.905 9.232 8.963 1.00 88.31 294 LEU A C 1
ATOM 2391 O O . LEU A 1 294 ? -19.879 9.099 10.181 1.00 88.31 294 LEU A O 1
ATOM 2395 N N . ASN A 1 295 ? -20.680 8.481 8.175 1.00 87.62 295 ASN A N 1
ATOM 2396 C CA . ASN A 1 295 ? -21.569 7.454 8.710 1.00 87.62 295 ASN A CA 1
ATOM 2397 C C . ASN A 1 295 ? -20.804 6.432 9.550 1.00 87.62 295 ASN A C 1
ATOM 2399 O O . ASN A 1 295 ? -21.226 6.104 10.652 1.00 87.62 295 ASN A O 1
ATOM 2403 N N . HIS A 1 296 ? -19.660 5.974 9.039 1.00 84.69 296 HIS A N 1
ATOM 2404 C CA . HIS A 1 296 ? -18.807 5.033 9.748 1.00 84.69 296 HIS A CA 1
ATOM 2405 C C . HIS A 1 296 ? -18.237 5.624 11.046 1.00 84.69 296 HIS A C 1
ATOM 2407 O O . HIS A 1 296 ? -18.221 4.956 12.071 1.00 84.69 296 HIS A O 1
ATOM 2413 N N . ALA A 1 297 ? -17.813 6.890 11.039 1.00 84.50 297 ALA A N 1
ATOM 2414 C CA . ALA A 1 297 ? -17.317 7.540 12.251 1.00 84.50 297 ALA A CA 1
ATOM 2415 C C . ALA A 1 297 ? -18.408 7.701 13.325 1.00 84.50 297 ALA A C 1
ATOM 2417 O O . ALA A 1 297 ? -18.121 7.638 14.520 1.00 84.50 297 ALA A O 1
ATOM 2418 N N . LEU A 1 298 ? -19.655 7.930 12.907 1.00 87.25 298 LEU A N 1
ATOM 2419 C CA . LEU A 1 298 ? -20.782 8.107 13.819 1.00 87.25 298 LEU A CA 1
ATOM 2420 C C . LEU A 1 298 ? -21.364 6.771 14.293 1.00 87.25 298 LEU A C 1
ATOM 2422 O O . LEU A 1 298 ? -21.812 6.714 15.435 1.00 87.25 298 LEU A O 1
ATOM 2426 N N . SER A 1 299 ? -21.330 5.711 13.473 1.00 86.44 299 SER A N 1
ATOM 2427 C CA . SER A 1 299 ? -21.944 4.405 13.779 1.00 86.44 299 SER A CA 1
ATOM 2428 C C . SER A 1 299 ? -21.415 3.755 15.049 1.00 86.44 299 SER A C 1
ATOM 2430 O O . SER A 1 299 ? -22.113 2.971 15.686 1.00 86.44 299 SER A O 1
ATOM 2432 N N . ASP A 1 300 ? -20.190 4.100 15.424 1.00 80.94 300 ASP A N 1
ATOM 2433 C CA . ASP A 1 300 ? -19.519 3.535 16.588 1.00 80.94 300 ASP A CA 1
ATOM 2434 C C . ASP A 1 300 ? -19.864 4.285 17.890 1.00 80.94 300 ASP A C 1
ATOM 2436 O O . ASP A 1 300 ? -19.429 3.900 18.978 1.00 80.94 300 ASP A O 1
ATOM 2440 N N . CYS A 1 301 ? -20.632 5.376 17.805 1.00 83.25 301 CYS A N 1
ATOM 2441 C CA . CYS A 1 301 ? -21.056 6.136 18.973 1.00 83.25 301 CYS A CA 1
ATOM 2442 C C . CYS A 1 301 ? -22.242 5.445 19.675 1.00 83.25 301 CYS A C 1
ATOM 2444 O O . CYS A 1 301 ? -23.203 5.064 19.007 1.00 83.25 301 CYS A O 1
ATOM 2446 N N . PRO A 1 302 ? -22.255 5.344 21.020 1.00 85.50 302 PRO A N 1
ATOM 2447 C CA . PRO A 1 302 ? -23.337 4.679 21.759 1.00 85.50 302 PRO A CA 1
ATOM 2448 C C . PRO A 1 302 ? -24.747 5.230 21.492 1.00 85.50 302 PRO A C 1
ATOM 2450 O O . PRO A 1 302 ? -25.721 4.488 21.568 1.00 85.50 302 PRO A O 1
ATOM 2453 N N . GLY A 1 303 ? -24.859 6.529 21.213 1.00 85.44 303 GLY A N 1
ATOM 2454 C CA . GLY A 1 303 ? -26.109 7.223 20.905 1.00 85.44 303 GLY A CA 1
ATOM 2455 C C . GLY A 1 303 ? -26.460 7.266 19.417 1.00 85.44 303 GLY A C 1
ATOM 2456 O O . GLY A 1 303 ? -27.375 7.995 19.045 1.00 85.44 303 GLY A O 1
ATOM 2457 N N . TYR A 1 304 ? -25.730 6.546 18.562 1.00 88.88 304 TYR A N 1
ATOM 2458 C CA . TYR A 1 304 ? -26.020 6.499 17.134 1.00 88.88 304 TYR A CA 1
ATOM 2459 C C . TYR A 1 304 ? -27.384 5.859 16.858 1.00 88.88 304 TYR A C 1
ATOM 2461 O O . TYR A 1 304 ? -27.729 4.804 17.392 1.00 88.88 304 TYR A O 1
ATOM 2469 N N . SER A 1 305 ? -28.147 6.491 15.974 1.00 88.38 305 SER A N 1
ATOM 2470 C CA . SER A 1 305 ? -29.409 5.984 15.450 1.00 88.38 305 SER A CA 1
ATOM 2471 C C . SER A 1 305 ? -29.416 6.069 13.927 1.00 88.38 305 SER A C 1
ATOM 2473 O O . SER A 1 305 ? -28.627 6.795 13.321 1.00 88.38 305 SER A O 1
ATOM 2475 N N . ASN A 1 306 ? -30.375 5.399 13.290 1.00 84.50 306 ASN A N 1
ATOM 2476 C CA . ASN A 1 306 ? -30.544 5.495 11.840 1.00 84.50 306 ASN A CA 1
ATOM 2477 C C . ASN A 1 306 ? -30.845 6.924 11.352 1.00 84.50 306 ASN A C 1
ATOM 2479 O O . ASN A 1 306 ? -30.656 7.204 10.175 1.00 84.50 306 ASN A O 1
ATOM 2483 N N . ASN A 1 307 ? -31.305 7.819 12.232 1.00 86.19 307 ASN A N 1
ATOM 2484 C CA . ASN A 1 307 ? -31.573 9.216 11.894 1.00 86.19 307 ASN A CA 1
ATOM 2485 C C . ASN A 1 307 ? -30.324 10.099 12.009 1.00 86.19 307 ASN A C 1
ATOM 2487 O O . ASN A 1 307 ? -30.297 11.184 11.443 1.00 86.19 307 ASN A O 1
ATOM 2491 N N . THR A 1 308 ? -29.277 9.641 12.698 1.00 88.50 308 THR A N 1
ATOM 2492 C CA . THR A 1 308 ? -28.170 10.491 13.150 1.00 88.50 308 THR A CA 1
ATOM 2493 C C . THR A 1 308 ? -27.408 11.172 12.014 1.00 88.50 308 THR A C 1
ATOM 2495 O O . THR A 1 308 ? -27.008 12.320 12.158 1.00 88.50 308 THR A O 1
ATOM 2498 N N . ILE A 1 309 ? -27.222 10.516 10.865 1.00 87.81 309 ILE A N 1
ATOM 2499 C CA . ILE A 1 309 ? -26.565 11.140 9.700 1.00 87.81 309 ILE A CA 1
ATOM 2500 C C . ILE A 1 309 ? -27.451 12.166 8.973 1.00 87.81 309 ILE A C 1
ATOM 2502 O O . ILE A 1 309 ? -26.944 13.006 8.231 1.00 87.81 309 ILE A O 1
ATOM 2506 N N . TYR A 1 310 ? -28.764 12.099 9.190 1.00 87.62 310 TYR A N 1
ATOM 2507 C CA . TYR A 1 310 ? -29.758 12.967 8.566 1.00 87.62 310 TYR A CA 1
ATOM 2508 C C . TYR A 1 310 ? -30.085 14.204 9.411 1.00 87.62 310 TYR A C 1
ATOM 2510 O O . TYR A 1 310 ? -30.728 15.129 8.922 1.00 87.62 310 TYR A O 1
ATOM 2518 N N . GLU A 1 311 ? -29.652 14.233 10.671 1.00 90.00 311 GLU A N 1
ATOM 2519 C CA . GLU A 1 311 ? -29.815 15.383 11.558 1.00 90.00 311 GLU A CA 1
ATOM 2520 C C . GLU A 1 311 ? -29.005 16.592 11.066 1.00 90.00 311 GLU A C 1
ATOM 2522 O O . GLU A 1 311 ? -27.922 16.451 10.492 1.00 90.00 311 GLU A O 1
ATOM 2527 N N . GLU A 1 312 ? -29.510 17.798 11.339 1.00 88.69 312 GLU A N 1
ATOM 2528 C CA . GLU A 1 312 ? -28.960 19.072 10.851 1.00 88.69 312 GLU A CA 1
ATOM 2529 C C . GLU A 1 312 ? -27.451 19.221 11.108 1.00 88.69 312 GLU A C 1
ATOM 2531 O O . GLU A 1 312 ? -26.703 19.661 10.233 1.00 88.69 312 GLU A O 1
ATOM 2536 N N . GLU A 1 313 ? -26.974 18.805 12.283 1.00 89.00 313 GLU A N 1
ATOM 2537 C CA . GLU A 1 313 ? -25.561 18.913 12.664 1.00 89.00 313 GLU A CA 1
ATOM 2538 C C . GLU A 1 313 ? -24.659 17.991 11.834 1.00 89.00 313 GLU A C 1
ATOM 2540 O O . GLU A 1 313 ? -23.600 18.413 11.357 1.00 89.00 313 GLU A O 1
ATOM 2545 N N . ALA A 1 314 ? -25.079 16.738 11.636 1.00 90.25 314 ALA A N 1
ATOM 2546 C CA . ALA A 1 314 ? -24.348 15.775 10.821 1.00 90.25 314 ALA A CA 1
ATOM 2547 C C . ALA A 1 314 ? -24.391 16.166 9.341 1.00 90.25 314 ALA A C 1
ATOM 2549 O O . ALA A 1 314 ? -23.376 16.091 8.650 1.00 90.25 314 ALA A O 1
ATOM 2550 N N . ASN A 1 315 ? -25.539 16.654 8.879 1.00 89.81 315 ASN A N 1
ATOM 2551 C CA . ASN A 1 315 ? -25.753 17.071 7.505 1.00 89.81 315 ASN A CA 1
ATOM 2552 C C . ASN A 1 315 ? -24.951 18.340 7.144 1.00 89.81 315 ASN A C 1
ATOM 2554 O O . ASN A 1 315 ? -24.323 18.414 6.085 1.00 89.81 315 ASN A O 1
ATOM 2558 N N . THR A 1 316 ? -24.859 19.297 8.074 1.00 90.69 316 THR A N 1
ATOM 2559 C CA . THR A 1 316 ? -24.003 20.489 7.942 1.00 90.69 316 THR A CA 1
ATOM 2560 C C . THR A 1 316 ? -22.528 20.100 7.859 1.00 90.69 316 THR A C 1
ATOM 2562 O O . THR A 1 316 ? -21.798 20.559 6.976 1.00 90.69 316 THR A O 1
ATOM 2565 N N . LEU A 1 317 ? -22.073 19.218 8.756 1.00 91.00 317 LEU A N 1
ATOM 2566 C CA . LEU A 1 317 ? -20.704 18.708 8.725 1.00 91.00 317 LEU A CA 1
ATOM 2567 C C . LEU A 1 317 ? -20.419 17.956 7.419 1.00 91.00 317 LEU A C 1
ATOM 2569 O O . LEU A 1 317 ? -19.339 18.113 6.848 1.00 91.00 317 LEU A O 1
ATOM 2573 N N . LEU A 1 318 ? -21.382 17.175 6.929 1.00 91.25 318 LEU A N 1
ATOM 2574 C CA . LEU A 1 318 ? -21.271 16.457 5.667 1.00 91.25 318 LEU A CA 1
ATOM 2575 C C . LEU A 1 318 ? -21.138 17.409 4.473 1.00 91.25 318 LEU A C 1
ATOM 2577 O O . LEU A 1 318 ? -20.273 17.187 3.633 1.00 91.25 318 LEU A O 1
ATOM 2581 N N . GLY A 1 319 ? -21.922 18.490 4.419 1.00 90.38 319 GLY A N 1
ATOM 2582 C CA . GLY A 1 319 ? -21.769 19.541 3.404 1.00 90.38 319 GLY A CA 1
ATOM 2583 C C . GLY A 1 319 ? -20.359 20.137 3.391 1.00 90.38 319 GLY A C 1
ATOM 2584 O O . GLY A 1 319 ? -19.707 20.167 2.351 1.00 90.38 319 GLY A O 1
ATOM 2585 N N . ASN A 1 320 ? -19.827 20.489 4.565 1.00 90.00 320 ASN A N 1
ATOM 2586 C CA . ASN A 1 320 ? -18.456 21.000 4.685 1.00 90.00 320 ASN A CA 1
ATOM 2587 C C . ASN A 1 320 ? -17.402 19.967 4.241 1.00 90.00 320 ASN A C 1
ATOM 2589 O O . ASN A 1 320 ? -16.379 20.320 3.649 1.00 90.00 320 ASN A O 1
ATOM 2593 N N . LEU A 1 321 ? -17.621 18.684 4.556 1.00 89.25 321 LEU A N 1
ATOM 2594 C CA . LEU A 1 321 ? -16.742 17.585 4.146 1.00 89.25 321 LEU A CA 1
ATOM 2595 C C . LEU A 1 321 ? -16.752 17.384 2.637 1.00 89.25 321 LEU A C 1
ATOM 2597 O O . LEU A 1 321 ? -15.696 17.150 2.053 1.00 89.25 321 LEU A O 1
ATOM 2601 N N . GLU A 1 322 ? -17.916 17.496 2.017 1.00 89.19 322 GLU A N 1
ATOM 2602 C CA . GLU A 1 322 ? -18.072 17.418 0.574 1.00 89.19 322 GLU A CA 1
ATOM 2603 C C . GLU A 1 322 ? -17.426 18.606 -0.130 1.00 89.19 322 GLU A C 1
ATOM 2605 O O . GLU A 1 322 ? -16.631 18.385 -1.037 1.00 89.19 322 GLU A O 1
ATOM 2610 N N . ASP A 1 323 ? -17.655 19.840 0.320 1.00 87.81 323 ASP A N 1
ATOM 2611 C CA . ASP A 1 323 ? -16.999 21.025 -0.247 1.00 87.81 323 ASP A CA 1
ATOM 2612 C C . ASP A 1 323 ? -15.473 20.913 -0.172 1.00 87.81 323 ASP A C 1
ATOM 2614 O O . ASP A 1 323 ? -14.760 21.168 -1.148 1.00 87.81 323 ASP A O 1
ATOM 2618 N N . PHE A 1 324 ? -14.958 20.460 0.975 1.00 87.69 324 PHE A N 1
ATOM 2619 C CA . PHE A 1 324 ? -13.539 20.172 1.135 1.00 87.69 324 PHE A CA 1
ATOM 2620 C C . PHE A 1 324 ? -13.059 19.088 0.165 1.00 87.69 324 PHE A C 1
ATOM 2622 O O . PHE A 1 324 ? -12.000 19.245 -0.450 1.00 87.69 324 PHE A O 1
ATOM 2629 N N . TRP A 1 325 ? -13.811 17.989 0.051 1.00 86.00 325 TRP A N 1
ATOM 2630 C CA . TRP A 1 325 ? -13.485 16.846 -0.797 1.00 86.00 325 TRP A CA 1
ATOM 2631 C C . TRP A 1 325 ? -13.466 17.244 -2.273 1.00 86.00 325 TRP A C 1
ATOM 2633 O O . TRP A 1 325 ? -12.501 16.933 -2.969 1.00 86.00 325 TRP A O 1
ATOM 2643 N N . PHE A 1 326 ? -14.470 17.996 -2.727 1.00 85.31 326 PHE A N 1
ATOM 2644 C CA . PHE A 1 326 ? -14.589 18.475 -4.099 1.00 85.31 326 PHE A CA 1
ATOM 2645 C C . PHE A 1 326 ? -13.512 19.503 -4.474 1.00 85.31 326 PHE A C 1
ATOM 2647 O O . PHE A 1 326 ? -13.139 19.603 -5.639 1.00 85.31 326 PHE A O 1
ATOM 2654 N N . ALA A 1 327 ? -12.982 20.254 -3.505 1.00 84.94 327 ALA A N 1
ATOM 2655 C CA . ALA A 1 327 ? -11.905 21.214 -3.746 1.00 84.94 327 ALA A CA 1
ATOM 2656 C C . ALA A 1 327 ? -10.522 20.561 -3.956 1.00 84.94 327 ALA A C 1
ATOM 2658 O O . ALA A 1 327 ? -9.583 21.236 -4.390 1.00 84.94 327 ALA A O 1
ATOM 2659 N N . GLN A 1 328 ? -10.356 19.272 -3.633 1.00 81.62 328 GLN A N 1
ATOM 2660 C CA . GLN A 1 328 ? -9.071 18.588 -3.786 1.00 81.62 328 GLN A CA 1
ATOM 2661 C C . GLN A 1 328 ? -8.764 18.256 -5.249 1.00 81.62 328 GLN A C 1
ATOM 2663 O O . GLN A 1 328 ? -9.650 17.975 -6.042 1.00 81.62 328 GLN A O 1
ATOM 2668 N N . LYS A 1 329 ? -7.472 18.236 -5.604 1.00 74.75 329 LYS A N 1
ATOM 2669 C CA . LYS A 1 329 ? -7.007 17.755 -6.921 1.00 74.75 329 LYS A CA 1
ATOM 2670 C C . LYS A 1 329 ? -6.805 16.239 -6.975 1.00 74.75 329 LYS A C 1
ATOM 2672 O O . LYS A 1 329 ? -6.751 15.675 -8.061 1.00 74.75 329 LYS A O 1
ATOM 2677 N N . ASN A 1 330 ? -6.617 15.603 -5.819 1.00 75.19 330 ASN A N 1
ATOM 2678 C CA . ASN A 1 330 ? -6.398 14.166 -5.693 1.00 75.19 330 ASN A CA 1
ATOM 2679 C C . ASN A 1 330 ? -7.333 13.604 -4.616 1.00 75.19 330 ASN A C 1
ATOM 2681 O O . ASN A 1 330 ? -7.128 13.850 -3.426 1.00 75.19 330 ASN A O 1
ATOM 2685 N N . HIS A 1 331 ? -8.348 12.858 -5.048 1.00 71.19 331 HIS A N 1
ATOM 2686 C CA . HIS A 1 331 ? -9.372 12.288 -4.172 1.00 71.19 331 HIS A CA 1
ATOM 2687 C C . HIS A 1 331 ? -8.979 10.915 -3.603 1.00 71.19 331 HIS A C 1
ATOM 2689 O O . HIS A 1 331 ? -9.577 10.489 -2.618 1.00 71.19 331 HIS A O 1
ATOM 2695 N N . ASP A 1 332 ? -7.931 10.275 -4.140 1.00 62.66 332 ASP A N 1
ATOM 2696 C CA . ASP A 1 332 ? -7.437 8.957 -3.702 1.00 62.66 332 ASP A CA 1
ATOM 2697 C C . ASP A 1 332 ? -6.676 9.027 -2.366 1.00 62.66 332 ASP A C 1
ATOM 2699 O O . ASP A 1 332 ? -6.415 8.013 -1.721 1.00 62.66 332 ASP A O 1
ATOM 2703 N N . ALA A 1 333 ? -6.314 10.235 -1.925 1.00 54.09 333 ALA A N 1
ATOM 2704 C CA . ALA A 1 333 ? -5.618 10.473 -0.661 1.00 54.09 333 ALA A CA 1
ATOM 2705 C C . ALA A 1 333 ? -6.544 10.434 0.575 1.00 54.09 333 ALA A C 1
ATOM 2707 O O . ALA A 1 333 ? -6.059 10.540 1.705 1.00 54.09 333 ALA A O 1
ATOM 2708 N N . LEU A 1 334 ? -7.863 10.325 0.381 1.00 63.22 334 LEU A N 1
ATOM 2709 C CA . LEU A 1 334 ? -8.862 10.395 1.447 1.00 63.22 334 LEU A CA 1
ATOM 2710 C C . LEU A 1 334 ? -9.438 9.004 1.731 1.00 63.22 334 LEU A C 1
ATOM 2712 O O . LEU A 1 334 ? -10.307 8.506 1.024 1.00 63.22 334 LEU A O 1
ATOM 2716 N N . ASP A 1 335 ? -8.928 8.380 2.794 1.00 69.00 335 ASP A N 1
ATOM 2717 C CA . ASP A 1 335 ? -9.357 7.061 3.267 1.00 69.00 335 ASP A CA 1
ATOM 2718 C C . ASP A 1 335 ? -10.707 7.154 3.990 1.00 69.00 335 ASP A C 1
ATOM 2720 O O . ASP A 1 335 ? -10.828 7.839 5.012 1.00 69.00 335 ASP A O 1
ATOM 2724 N N . TRP A 1 336 ? -11.715 6.437 3.491 1.00 71.38 336 TRP A N 1
ATOM 2725 C CA . TRP A 1 336 ? -13.051 6.394 4.085 1.00 71.38 336 TRP A CA 1
ATOM 2726 C C . TRP A 1 336 ? -13.055 5.838 5.519 1.00 71.38 336 TRP A C 1
ATOM 2728 O O . TRP A 1 336 ? -13.931 6.192 6.304 1.00 71.38 336 TRP A O 1
ATOM 2738 N N . LYS A 1 337 ? -12.060 5.023 5.896 1.00 67.56 337 LYS A N 1
ATOM 2739 C CA . LYS A 1 337 ? -11.943 4.436 7.242 1.00 67.56 337 LYS A CA 1
ATOM 2740 C C . LYS A 1 337 ? -11.411 5.411 8.288 1.00 67.56 337 LYS A C 1
ATOM 2742 O O . LYS A 1 337 ? -11.442 5.123 9.482 1.00 67.56 337 LYS A O 1
ATOM 2747 N N . ARG A 1 338 ? -10.832 6.541 7.870 1.00 69.81 338 ARG A N 1
ATOM 2748 C CA . ARG A 1 338 ? -10.044 7.405 8.762 1.00 69.81 338 ARG A CA 1
ATOM 2749 C C . ARG A 1 338 ? -10.371 8.879 8.565 1.00 69.81 338 ARG A C 1
ATOM 2751 O O . ARG A 1 338 ? -9.491 9.687 8.286 1.00 69.81 338 ARG A O 1
ATOM 2758 N N . LEU A 1 339 ? -11.623 9.261 8.821 1.00 73.56 339 LEU A N 1
ATOM 2759 C CA . LEU A 1 339 ? -12.077 10.658 8.740 1.00 73.56 339 LEU A CA 1
ATOM 2760 C C . LEU A 1 339 ? -11.151 11.645 9.489 1.00 73.56 339 LEU A C 1
ATOM 2762 O O . LEU A 1 339 ? -10.863 12.737 9.008 1.00 73.56 339 LEU A O 1
ATOM 2766 N N . TYR A 1 340 ? -10.592 11.254 10.640 1.00 71.88 340 TYR A N 1
ATOM 2767 C CA . TYR A 1 340 ? -9.666 12.104 11.406 1.00 71.88 340 TYR A CA 1
ATOM 2768 C C . TYR A 1 340 ? -8.293 12.324 10.761 1.00 71.88 340 TYR A C 1
ATOM 2770 O O . TYR A 1 340 ? -7.627 13.314 11.089 1.00 71.88 340 TYR A O 1
ATOM 2778 N N . SER A 1 341 ? -7.847 11.410 9.892 1.00 75.88 341 SER A N 1
ATOM 2779 C CA . SER A 1 341 ? -6.602 11.585 9.141 1.00 75.88 341 SER A CA 1
ATOM 2780 C C . SER A 1 341 ? -6.788 12.471 7.919 1.00 75.88 341 SER A C 1
ATOM 2782 O O . SER A 1 341 ? -5.795 12.823 7.285 1.00 75.88 341 SER A O 1
ATOM 2784 N N . TRP A 1 342 ? -8.023 12.864 7.596 1.00 80.62 342 TRP A N 1
ATOM 2785 C CA . TRP A 1 342 ? -8.256 13.796 6.508 1.00 80.62 342 TRP A CA 1
ATOM 2786 C C . TRP A 1 342 ? -7.608 15.151 6.842 1.00 80.62 342 TRP A C 1
ATOM 2788 O O . TRP A 1 342 ? -7.666 15.613 7.996 1.00 80.62 342 TRP A O 1
ATOM 2798 N N . PRO A 1 343 ? -6.999 15.827 5.851 1.00 82.50 343 PRO A N 1
ATOM 2799 C CA . PRO A 1 343 ? -6.424 17.157 6.013 1.00 82.50 343 PRO A CA 1
ATOM 2800 C C . PRO A 1 343 ? -7.508 18.256 6.067 1.00 82.50 343 PRO A C 1
ATOM 2802 O O . PRO A 1 343 ? -7.367 19.309 5.458 1.00 82.50 343 PRO A O 1
ATOM 2805 N N . ILE A 1 344 ? -8.591 18.012 6.814 1.00 83.25 344 ILE A N 1
ATOM 2806 C CA . ILE A 1 344 ? -9.702 18.946 7.039 1.00 83.25 344 ILE A CA 1
ATOM 2807 C C . ILE A 1 344 ? -9.353 19.999 8.098 1.00 83.25 344 ILE A C 1
ATOM 2809 O O . ILE A 1 344 ? -8.451 19.810 8.927 1.00 83.25 344 ILE A O 1
ATOM 2813 N N . SER A 1 345 ? -10.102 21.104 8.087 1.00 86.81 345 SER A N 1
ATOM 2814 C CA . SER A 1 345 ? -9.886 22.247 8.975 1.00 86.81 345 SER A CA 1
ATOM 2815 C C . SER A 1 345 ? -10.045 21.885 10.460 1.00 86.81 345 SER A C 1
ATOM 2817 O O . SER A 1 345 ? -10.731 20.931 10.839 1.00 86.81 345 SER A O 1
ATOM 2819 N N . ALA A 1 346 ? -9.409 22.673 11.333 1.00 85.12 346 ALA A N 1
ATOM 2820 C CA . ALA A 1 346 ? -9.541 22.505 12.780 1.00 85.12 346 ALA A CA 1
ATOM 2821 C C . ALA A 1 346 ? -10.993 22.685 13.260 1.00 85.12 346 ALA A C 1
ATOM 2823 O O . ALA A 1 346 ? -11.400 22.028 14.217 1.00 85.12 346 ALA A O 1
ATOM 2824 N N . ASP A 1 347 ? -11.768 23.530 12.574 1.00 87.69 347 ASP A N 1
ATOM 2825 C CA . ASP A 1 347 ? -13.178 23.760 12.883 1.00 87.69 347 ASP A CA 1
ATOM 2826 C C . ASP A 1 347 ? -14.037 22.528 12.571 1.00 87.69 347 ASP A C 1
ATOM 2828 O O . ASP A 1 347 ? -14.751 22.045 13.443 1.00 87.69 347 ASP A O 1
ATOM 2832 N N . MET A 1 348 ? -13.861 21.905 11.403 1.00 86.31 348 MET A N 1
ATOM 2833 C CA . MET A 1 348 ? -14.568 20.661 11.063 1.00 86.31 348 MET A CA 1
ATOM 2834 C C . MET A 1 348 ? -14.206 19.517 12.017 1.00 86.31 348 MET A C 1
ATOM 2836 O O . MET A 1 348 ? -15.068 18.749 12.439 1.00 86.31 348 MET A O 1
ATOM 2840 N N . LYS A 1 349 ? -12.936 19.429 12.439 1.00 86.75 349 LYS A N 1
ATOM 2841 C CA . LYS A 1 349 ? -12.516 18.467 13.476 1.00 86.75 349 LYS A CA 1
ATOM 2842 C C . LYS A 1 349 ? -13.192 18.742 14.818 1.00 86.75 349 LYS A C 1
ATOM 2844 O O . LYS A 1 349 ? -13.483 17.799 15.551 1.00 86.75 349 LYS A O 1
ATOM 2849 N N . LYS A 1 350 ? -13.416 20.012 15.161 1.00 87.56 350 LYS A N 1
ATOM 2850 C CA . LYS A 1 350 ? -14.142 20.410 16.371 1.00 87.56 350 LYS A CA 1
ATOM 2851 C C . LYS A 1 350 ? -15.620 20.031 16.263 1.00 87.56 350 LYS A C 1
ATOM 2853 O O . LYS A 1 350 ? -16.112 19.399 17.188 1.00 87.56 350 LYS A O 1
ATOM 2858 N N . GLN A 1 351 ? -16.276 20.330 15.141 1.00 88.00 351 GLN A N 1
ATOM 2859 C CA . GLN A 1 351 ? -17.670 19.955 14.872 1.00 88.00 351 GLN A CA 1
ATOM 2860 C C . GLN A 1 351 ? -17.878 18.438 14.984 1.00 88.00 351 GLN A C 1
ATOM 2862 O O . GLN A 1 351 ? -18.742 17.997 15.737 1.00 88.00 351 GLN A O 1
ATOM 2867 N N . LEU A 1 352 ? -17.019 17.637 14.340 1.00 88.31 352 LEU A N 1
ATOM 2868 C CA . LEU A 1 352 ? -17.061 16.174 14.428 1.00 88.31 352 LEU A CA 1
ATOM 2869 C C . LEU A 1 352 ? -16.927 15.676 15.873 1.00 88.31 352 LEU A C 1
ATOM 2871 O O . LEU A 1 352 ? -17.685 14.813 16.304 1.00 88.31 352 LEU A O 1
ATOM 2875 N N . ARG A 1 353 ? -15.981 16.228 16.644 1.00 86.75 353 ARG A N 1
ATOM 2876 C CA . ARG A 1 353 ? -15.826 15.870 18.064 1.00 86.75 353 ARG A CA 1
ATOM 2877 C C . ARG A 1 353 ? -17.060 16.240 18.872 1.00 86.75 353 ARG A C 1
ATOM 2879 O O . ARG A 1 353 ? -17.510 15.425 19.661 1.00 86.75 353 ARG A O 1
ATOM 2886 N N . THR A 1 354 ? -17.605 17.438 18.676 1.00 88.44 354 THR A N 1
ATOM 2887 C CA . THR A 1 354 ? -18.822 17.877 19.365 1.00 88.44 354 THR A CA 1
ATOM 2888 C C . THR A 1 354 ? -19.990 16.943 19.069 1.00 88.44 354 THR A C 1
ATOM 2890 O O . THR A 1 354 ? -20.668 16.527 20.006 1.00 88.44 354 THR A O 1
ATOM 2893 N N . LEU A 1 355 ? -20.180 16.568 17.803 1.00 88.81 355 LEU A N 1
ATOM 2894 C CA . LEU A 1 355 ? -21.224 15.639 17.383 1.00 88.81 355 LEU A CA 1
ATOM 2895 C C . LEU A 1 355 ? -21.042 14.260 18.034 1.00 88.81 355 LEU A C 1
ATOM 2897 O O . LEU A 1 355 ? -21.964 13.732 18.643 1.00 88.81 355 LEU A O 1
ATOM 2901 N N . MET A 1 356 ? -19.830 13.708 18.008 1.00 87.56 356 MET A N 1
ATOM 2902 C CA . MET A 1 356 ? -19.554 12.408 18.627 1.00 87.56 356 MET A CA 1
ATOM 2903 C C . MET A 1 356 ? -19.711 12.440 20.152 1.00 87.56 356 MET A C 1
ATOM 2905 O O . MET A 1 356 ? -20.304 11.530 20.724 1.00 87.56 356 MET A O 1
ATOM 2909 N N . THR A 1 357 ? -19.261 13.503 20.824 1.00 87.19 357 THR A N 1
ATOM 2910 C CA . THR A 1 357 ? -19.471 13.675 22.269 1.00 87.19 357 THR A CA 1
ATOM 2911 C C . THR A 1 357 ? -20.959 13.741 22.621 1.00 87.19 357 THR A C 1
ATOM 2913 O O . THR A 1 357 ? -21.368 13.138 23.611 1.00 87.19 357 THR A O 1
ATOM 2916 N N . LYS A 1 358 ? -21.789 14.410 21.807 1.00 88.38 358 LYS A N 1
ATOM 2917 C CA . LYS A 1 358 ? -23.253 14.400 21.984 1.00 88.38 358 LYS A CA 1
ATOM 2918 C C . LYS A 1 358 ? -23.837 12.995 21.864 1.00 88.38 358 LYS A C 1
ATOM 2920 O O . LYS A 1 358 ? -24.709 12.635 22.646 1.00 88.38 358 LYS A O 1
ATOM 2925 N N . LEU A 1 359 ? -23.303 12.186 20.952 1.00 87.12 359 LEU A N 1
ATOM 2926 C CA . LEU A 1 359 ? -23.676 10.782 20.770 1.00 87.12 359 LEU A CA 1
ATOM 2927 C C . LEU A 1 359 ? -23.049 9.843 21.821 1.00 87.12 359 LEU A C 1
ATOM 2929 O O . LEU A 1 359 ? -23.075 8.625 21.658 1.00 87.12 359 LEU A O 1
ATOM 2933 N N . GLY A 1 360 ? -22.477 10.373 22.905 1.00 81.94 360 GLY A N 1
ATOM 2934 C CA . GLY A 1 360 ? -21.945 9.574 24.010 1.00 81.94 360 GLY A CA 1
ATOM 2935 C C . GLY A 1 360 ? -20.549 9.001 23.764 1.00 81.94 360 GLY A C 1
ATOM 2936 O O . GLY A 1 360 ? -20.114 8.108 24.493 1.00 81.94 360 GLY A O 1
ATOM 2937 N N . ALA A 1 361 ? -19.828 9.503 22.762 1.00 77.38 361 ALA A N 1
ATOM 2938 C CA . ALA A 1 361 ? -18.427 9.170 22.580 1.00 77.38 361 ALA A CA 1
ATOM 2939 C C . ALA A 1 361 ? -17.585 9.828 23.710 1.00 77.38 361 ALA A C 1
ATOM 2941 O O . ALA A 1 361 ? -17.560 11.054 23.825 1.00 77.38 361 ALA A O 1
ATOM 2942 N N . THR A 1 362 ? -16.902 9.004 24.527 1.00 56.12 362 THR A N 1
ATOM 2943 C CA . THR A 1 362 ? -15.927 9.387 25.579 1.00 56.12 362 THR A CA 1
ATOM 2944 C C . THR A 1 362 ? -14.575 9.922 25.093 1.00 56.12 362 THR A C 1
ATOM 2946 O O . THR A 1 362 ? -13.703 9.170 24.596 1.00 56.12 362 THR A O 1
#

pLDDT: mean 75.35, std 15.75, range [29.0, 94.19]

Foldseek 3Di:
DDKAQFWKFQDDDFDQDPVGDTDDDRIDTWIWDADLDPVRTAIDDPVRHGDDPNGIDGDPQVPDSLSSLVVSLVVLVVVLVVLVVVLVVLLVVLLVVLLVVLVVVLVVCVVVPPPCSPVSVVVSVVVSVCSVVVVDDSPPLDPDADPVNDDSDDPCVCVVPPPDPCSVVVSVSSVVSSVVSVVVSVVVVVVPDPDVDDDDDDDPDPDPPPDLLDLFDDPDFVLVVVLLLVLLQLFAPDHDDPPDDSCVVQVHDPGSVVVVPPPPDDVSQLAHPHDTLDDDDSVSPSSDLLLSLLSLLQVRQQQDDSCLCSDPLNSVLSSLSSVVCSPDPDNPVDDSPCPPPPPDDPVSVVSSVVSSVVSVRD

Radius of gyration: 31.64 Å; chains: 1; bounding box: 81×78×74 Å